Protein AF-A0A1H4JI85-F1 (afdb_monomer_lite)

Sequence (218 aa):
MISSAPNPNPTPNARAGLGWWGAIGLVADVSAIVTLATQGPTALAVVTCAVALVAGIRLITTRLRGALRVGLLVLLIGAVALAVVLIGPDRVKSWASPAASDVTAMTGGCPPFQVFAQNRWLPYGARQLAGPNLQSRVIGPIAPNKTIYVDGWVHGPVAYPLNTPPWNSDVYFHLADNTGWVTFAGVRAVPTDEDPTGHSPDGGLPAVTLATCQGAIR

pLDDT: mean 70.54, std 18.94, range [37.75, 95.69]

Organism: NCBI:txid208445

Structure (mmCIF, N/CA/C/O backbone):
data_AF-A0A1H4JI85-F1
#
_entry.id   AF-A0A1H4JI85-F1
#
loop_
_atom_site.group_PDB
_atom_site.id
_atom_site.type_symbol
_atom_site.label_atom_id
_atom_site.label_alt_id
_atom_site.label_comp_id
_atom_site.label_asym_id
_atom_site.label_entity_id
_atom_site.label_seq_id
_atom_site.pdbx_PDB_ins_code
_atom_site.Cartn_x
_atom_site.Cartn_y
_atom_site.Cartn_z
_atom_site.occupancy
_atom_site.B_iso_or_equiv
_atom_site.auth_seq_id
_atom_site.auth_comp_id
_atom_site.auth_asym_id
_atom_site.auth_atom_id
_atom_site.pdbx_PDB_model_num
ATOM 1 N N . MET A 1 1 ? 1.641 16.088 96.630 1.00 48.22 1 MET A N 1
ATOM 2 C CA . MET A 1 1 ? 0.466 15.385 96.071 1.00 48.22 1 MET A CA 1
ATOM 3 C C . MET A 1 1 ? -0.370 16.423 95.351 1.00 48.22 1 MET A C 1
ATOM 5 O O . MET A 1 1 ? -1.012 17.227 96.009 1.00 48.22 1 MET A O 1
ATOM 9 N N . ILE A 1 2 ? -0.235 16.503 94.028 1.00 40.28 2 ILE A N 1
ATOM 10 C CA . ILE A 1 2 ? -0.910 17.507 93.199 1.00 40.28 2 ILE A CA 1
ATOM 11 C C . ILE A 1 2 ? -1.700 16.757 92.130 1.00 40.28 2 ILE A C 1
ATOM 13 O O . ILE A 1 2 ? -1.166 15.901 91.431 1.00 40.28 2 ILE A O 1
ATOM 17 N N . SER A 1 3 ? -2.989 17.075 92.114 1.00 46.00 3 SER A N 1
ATOM 18 C CA . SER A 1 3 ? -4.053 16.591 91.243 1.00 46.00 3 SER A CA 1
ATOM 19 C C . SER A 1 3 ? -3.750 16.851 89.764 1.00 46.00 3 SER A C 1
ATOM 21 O O . SER A 1 3 ? -3.260 17.922 89.409 1.00 46.00 3 SER A O 1
ATOM 23 N N . SER A 1 4 ? -4.062 15.891 88.892 1.00 46.84 4 SER A N 1
ATOM 24 C CA . SER A 1 4 ? -4.033 16.061 87.435 1.00 46.84 4 SER A CA 1
ATOM 25 C C . SER A 1 4 ? -5.366 15.576 86.868 1.00 46.84 4 SER A C 1
ATOM 27 O O . SER A 1 4 ? -5.696 14.397 86.955 1.00 46.84 4 SER A O 1
ATOM 29 N N . ALA A 1 5 ? -6.151 16.519 86.351 1.00 54.38 5 ALA A N 1
ATOM 30 C CA . ALA A 1 5 ? -7.455 16.300 85.736 1.00 54.38 5 ALA A CA 1
ATOM 31 C C . ALA A 1 5 ? -7.349 15.570 84.374 1.00 54.38 5 ALA A C 1
ATOM 33 O O . ALA A 1 5 ? -6.289 15.611 83.744 1.00 54.38 5 ALA A O 1
ATOM 34 N N . PRO A 1 6 ? -8.433 14.940 83.878 1.00 49.62 6 PRO A N 1
ATOM 35 C CA . PRO A 1 6 ? -8.446 14.283 82.576 1.00 49.62 6 PRO A CA 1
ATOM 36 C C . PRO A 1 6 ? -8.626 15.296 81.435 1.00 49.62 6 PRO A C 1
ATOM 38 O O . PRO A 1 6 ? -9.533 16.125 81.452 1.00 49.62 6 PRO A O 1
ATOM 41 N N . ASN A 1 7 ? -7.761 15.196 80.424 1.00 47.81 7 ASN A N 1
ATOM 42 C CA . ASN A 1 7 ? -7.804 15.985 79.194 1.00 47.81 7 ASN A CA 1
ATOM 43 C C . ASN A 1 7 ? -8.850 15.386 78.222 1.00 47.81 7 ASN A C 1
ATOM 45 O O . ASN A 1 7 ? -8.765 14.188 77.932 1.00 47.81 7 ASN A O 1
ATOM 49 N N . PRO A 1 8 ? -9.844 16.148 77.726 1.00 52.50 8 PRO A N 1
ATOM 50 C CA . PRO A 1 8 ? -10.855 15.622 76.817 1.00 52.50 8 PRO A CA 1
ATOM 51 C C . PRO A 1 8 ? -10.298 15.463 75.397 1.00 52.50 8 PRO A C 1
ATOM 53 O O . PRO A 1 8 ? -9.729 16.378 74.807 1.00 52.50 8 PRO A O 1
ATOM 56 N N . ASN A 1 9 ? -10.502 14.270 74.846 1.00 45.50 9 ASN A N 1
ATOM 57 C CA . ASN A 1 9 ? -10.213 13.908 73.462 1.00 45.50 9 ASN A CA 1
ATOM 58 C C . ASN A 1 9 ? -10.937 14.860 72.482 1.00 45.50 9 ASN A C 1
ATOM 60 O O . ASN A 1 9 ? -12.155 15.021 72.611 1.00 45.50 9 ASN A O 1
ATOM 64 N N . PRO A 1 10 ? -10.268 15.444 71.472 1.00 44.28 10 PRO A N 1
ATOM 65 C CA . PRO A 1 10 ? -10.962 16.149 70.405 1.00 44.28 10 PRO A CA 1
ATOM 66 C C . PRO A 1 10 ? -11.585 15.145 69.425 1.00 44.28 10 PRO A C 1
ATOM 68 O O . PRO A 1 10 ? -10.926 14.250 68.894 1.00 44.28 10 PRO A O 1
ATOM 71 N N . THR A 1 11 ? -12.880 15.307 69.176 1.00 48.09 11 THR A N 1
ATOM 72 C CA . THR A 1 11 ? -13.627 14.636 68.110 1.00 48.09 11 THR A CA 1
ATOM 73 C C . THR A 1 11 ? -13.052 14.989 66.728 1.00 48.09 11 THR A C 1
ATOM 75 O O . THR A 1 11 ? -12.767 16.159 66.463 1.00 48.09 11 THR A O 1
ATOM 78 N N . PRO A 1 12 ? -12.903 14.024 65.800 1.00 42.97 12 PRO A N 1
ATOM 79 C CA . PRO A 1 12 ? -12.476 14.327 64.442 1.00 42.97 12 PRO A CA 1
ATOM 80 C C . PRO A 1 12 ? -13.618 14.976 63.650 1.00 42.97 12 PRO A C 1
ATOM 82 O O . PRO A 1 12 ? -14.702 14.415 63.482 1.00 42.97 12 PRO A O 1
ATOM 85 N N . ASN A 1 13 ? -13.343 16.179 63.149 1.00 41.97 13 ASN A N 1
ATOM 86 C CA . ASN A 1 13 ? -14.231 16.974 62.311 1.00 41.97 13 ASN A CA 1
ATOM 87 C C . ASN A 1 13 ? -14.517 16.269 60.975 1.00 41.97 13 ASN A C 1
ATOM 89 O O . ASN A 1 13 ? -13.662 16.166 60.098 1.00 41.97 13 ASN A O 1
ATOM 93 N N . ALA A 1 14 ? -15.764 15.843 60.795 1.00 46.28 14 ALA A N 1
ATOM 94 C CA . ALA A 1 14 ? -16.300 15.337 59.541 1.00 46.28 14 ALA A CA 1
ATOM 95 C C . ALA A 1 14 ? -16.625 16.487 58.573 1.00 46.28 14 ALA A C 1
ATOM 97 O O . ALA A 1 14 ? -17.783 16.879 58.463 1.00 46.28 14 ALA A O 1
ATOM 98 N N . ARG A 1 15 ? -15.627 17.031 57.861 1.00 44.53 15 ARG A N 1
ATOM 99 C CA . ARG A 1 15 ? -15.835 17.815 56.622 1.00 44.53 15 ARG A CA 1
ATOM 100 C C . ARG A 1 15 ? -14.640 17.672 55.673 1.00 44.53 15 ARG A C 1
ATOM 102 O O . ARG A 1 15 ? -13.809 18.566 55.568 1.00 44.53 15 ARG A O 1
ATOM 109 N N . ALA A 1 16 ? -14.583 16.561 54.941 1.00 43.44 16 ALA A N 1
ATOM 110 C CA . ALA A 1 16 ? -13.804 16.489 53.707 1.00 43.44 16 ALA A CA 1
ATOM 111 C C . ALA A 1 16 ? -14.607 17.194 52.601 1.00 43.44 16 ALA A C 1
ATOM 113 O O . ALA A 1 16 ? -15.560 16.641 52.052 1.00 43.44 16 ALA A O 1
ATOM 114 N N . GLY A 1 17 ? -14.273 18.461 52.354 1.00 39.06 17 GLY A N 1
ATOM 115 C CA . GLY A 1 17 ? -14.808 19.240 51.245 1.00 39.06 17 GLY A CA 1
ATOM 116 C C . GLY A 1 17 ? -14.423 18.618 49.903 1.00 39.06 17 GLY A C 1
ATOM 117 O O . GLY A 1 17 ? -13.301 18.149 49.724 1.00 39.06 17 GLY A O 1
ATOM 118 N N . LEU A 1 18 ? -15.382 18.619 48.976 1.00 43.59 18 LEU A N 1
ATOM 119 C CA . LEU A 1 18 ? -15.219 18.269 47.567 1.00 43.59 18 LEU A CA 1
ATOM 120 C C . LEU A 1 18 ? -14.008 19.017 46.983 1.00 43.59 18 LEU A C 1
ATOM 122 O O . LEU A 1 18 ? -14.063 20.222 46.741 1.00 43.59 18 LEU A O 1
ATOM 126 N N . GLY A 1 19 ? -12.905 18.296 46.795 1.00 37.75 19 GLY A N 1
ATOM 127 C CA . GLY A 1 19 ? -11.671 18.834 46.245 1.00 37.75 19 GLY A CA 1
ATOM 128 C C . GLY A 1 19 ? -11.815 19.216 44.771 1.00 37.75 19 GLY A C 1
ATOM 129 O O . GLY A 1 19 ? -12.444 18.515 43.978 1.00 37.75 19 GLY A O 1
ATOM 130 N N . TRP A 1 20 ? -11.153 20.316 44.425 1.00 42.00 20 TRP A N 1
ATOM 131 C CA . TRP A 1 20 ? -10.983 20.946 43.108 1.00 42.00 20 TRP A CA 1
ATOM 132 C C . TRP A 1 20 ? -10.695 19.973 41.939 1.00 42.00 20 TRP A C 1
ATOM 134 O O . TRP A 1 20 ? -11.037 20.248 40.791 1.00 42.00 20 TRP A O 1
ATOM 144 N N . TRP A 1 21 ? -10.172 18.781 42.238 1.00 43.31 21 TRP A N 1
ATOM 145 C CA . TRP A 1 21 ? -9.954 17.668 41.308 1.00 43.31 21 TRP A CA 1
ATOM 146 C C . TRP A 1 21 ? -11.224 17.163 40.601 1.00 43.31 21 TRP A C 1
ATOM 148 O O . TRP A 1 21 ? -11.145 16.686 39.470 1.00 43.31 21 TRP A O 1
ATOM 158 N N . GLY A 1 22 ? -12.405 17.311 41.212 1.00 44.78 22 GLY A N 1
ATOM 159 C CA . GLY A 1 22 ? -13.672 16.893 40.598 1.00 44.78 22 GLY A CA 1
ATOM 160 C C . GLY A 1 22 ? -14.106 17.740 39.393 1.00 44.78 22 GLY A C 1
ATOM 161 O O . GLY A 1 22 ? -14.863 17.253 38.556 1.00 44.78 22 GLY A O 1
ATOM 162 N N . ALA A 1 23 ? -13.626 18.984 39.290 1.00 42.78 23 ALA A N 1
ATOM 163 C CA . ALA A 1 23 ? -13.953 19.885 38.184 1.00 42.78 23 ALA A CA 1
ATOM 164 C C . ALA A 1 23 ? -13.022 19.688 36.974 1.00 42.78 23 ALA A C 1
ATOM 166 O O . ALA A 1 23 ? -13.468 19.804 35.836 1.00 42.78 23 ALA A O 1
ATOM 167 N N . ILE A 1 24 ? -11.755 19.321 37.203 1.00 45.88 24 ILE A N 1
ATOM 168 C CA . ILE A 1 24 ? -10.763 19.112 36.134 1.00 45.88 24 ILE A CA 1
ATOM 169 C C . ILE A 1 24 ? -11.063 17.830 35.337 1.00 45.88 24 ILE A C 1
ATOM 171 O O . ILE A 1 24 ? -10.931 17.828 34.115 1.00 45.88 24 ILE A O 1
ATOM 175 N N . GLY A 1 25 ? -11.573 16.775 35.987 1.00 39.75 25 GLY A N 1
ATOM 176 C CA . GLY A 1 25 ? -12.005 15.557 35.285 1.00 39.75 25 GLY A CA 1
ATOM 177 C C . GLY A 1 25 ? -13.167 15.781 34.307 1.00 39.75 25 GLY A C 1
ATOM 178 O O . GLY A 1 25 ? -13.260 15.097 33.297 1.00 39.75 25 GLY A O 1
ATOM 179 N N . LEU A 1 26 ? -14.017 16.782 34.558 1.00 42.50 26 LEU A N 1
ATOM 180 C CA . LEU A 1 26 ? -15.201 17.058 33.738 1.00 42.50 26 LEU A CA 1
ATOM 181 C C . LEU A 1 26 ? -14.857 17.812 32.442 1.00 42.50 26 LEU A C 1
ATOM 183 O O . LEU A 1 26 ? -15.556 17.668 31.447 1.00 42.50 26 LEU A O 1
ATOM 187 N N . VAL A 1 27 ? -13.762 18.580 32.423 1.00 44.44 27 VAL A N 1
ATOM 188 C CA . VAL A 1 27 ? -13.311 19.315 31.224 1.00 44.44 27 VAL A CA 1
ATOM 189 C C . VAL A 1 27 ? -12.512 18.410 30.278 1.00 44.44 27 VAL A C 1
ATOM 191 O O . VAL A 1 27 ? -12.609 18.564 29.062 1.00 44.44 27 VAL A O 1
ATOM 194 N N . ALA A 1 28 ? -11.784 17.425 30.815 1.00 43.03 28 ALA A N 1
ATOM 195 C CA . ALA A 1 28 ? -11.074 16.428 30.010 1.00 43.03 28 ALA A CA 1
ATOM 196 C C . ALA A 1 28 ? -12.026 15.467 29.268 1.00 43.03 28 ALA A C 1
ATOM 198 O O . ALA A 1 28 ? -11.723 15.053 28.152 1.00 43.03 28 ALA A O 1
ATOM 199 N N . ASP A 1 29 ? -13.200 15.166 29.836 1.00 47.78 29 ASP A N 1
ATOM 200 C CA . ASP A 1 29 ? -14.209 14.326 29.174 1.00 47.78 29 ASP A CA 1
ATOM 201 C C . ASP A 1 29 ? -14.892 15.041 27.994 1.00 47.78 29 ASP A C 1
ATOM 203 O O . ASP A 1 29 ? -15.186 14.423 26.970 1.00 47.78 29 ASP A O 1
ATOM 207 N N . VAL A 1 30 ? -15.115 16.358 28.077 1.00 45.75 30 VAL A N 1
ATOM 208 C CA . VAL A 1 30 ? -15.839 17.104 27.029 1.00 45.75 30 VAL A CA 1
ATOM 209 C C . VAL A 1 30 ? -15.026 17.224 25.736 1.00 45.75 30 VAL A C 1
ATOM 211 O O . VAL A 1 30 ? -15.598 17.168 24.648 1.00 45.75 30 VAL A O 1
ATOM 214 N N . SER A 1 31 ? -13.698 17.330 25.807 1.00 47.81 31 SER A N 1
ATOM 215 C CA . SER A 1 31 ? -12.862 17.408 24.599 1.00 47.81 31 SER A CA 1
ATOM 216 C C . SER A 1 31 ? -12.798 16.071 23.846 1.00 47.81 31 SER A C 1
ATOM 218 O O . SER A 1 31 ? -12.861 16.058 22.613 1.00 47.81 31 SER A O 1
ATOM 220 N N . ALA A 1 32 ? -12.781 14.938 24.557 1.00 50.59 32 ALA A N 1
ATOM 221 C CA . ALA A 1 32 ? -12.895 13.607 23.954 1.00 50.59 32 ALA A CA 1
ATOM 222 C C . ALA A 1 32 ? -14.267 13.397 23.281 1.00 50.59 32 ALA A C 1
ATOM 224 O O . ALA A 1 32 ? -14.346 12.860 22.175 1.00 50.59 32 ALA A O 1
ATOM 225 N N . ILE A 1 33 ? -15.335 13.906 23.903 1.00 47.09 33 ILE A N 1
ATOM 226 C CA . ILE A 1 33 ? -16.708 13.901 23.374 1.00 47.09 33 ILE A CA 1
ATOM 227 C C . ILE A 1 33 ? -16.819 14.702 22.067 1.00 47.09 33 ILE A C 1
ATOM 229 O O . ILE A 1 33 ? -17.415 14.221 21.101 1.00 47.09 33 ILE A O 1
ATOM 233 N N . VAL A 1 34 ? -16.208 15.890 21.999 1.00 47.31 34 VAL A N 1
ATOM 234 C CA . VAL A 1 34 ? -16.209 16.724 20.781 1.00 47.31 34 VAL A CA 1
ATOM 235 C C . VAL A 1 34 ? -15.391 16.079 19.659 1.00 47.31 34 VAL A C 1
ATOM 237 O O . VAL A 1 34 ? -15.769 16.175 18.494 1.00 47.31 34 VAL A O 1
ATOM 240 N N . THR A 1 35 ? -14.317 15.361 19.997 1.00 50.25 35 THR A N 1
ATOM 241 C CA . THR A 1 35 ? -13.457 14.698 19.003 1.00 50.25 35 THR A CA 1
ATOM 242 C C . THR A 1 35 ? -14.101 13.426 18.437 1.00 50.25 35 THR A C 1
ATOM 244 O O . THR A 1 35 ? -13.897 13.106 17.270 1.00 50.25 35 THR A O 1
ATOM 247 N N . LEU A 1 36 ? -14.932 12.720 19.216 1.00 44.53 36 LEU A N 1
ATOM 248 C CA . LEU A 1 36 ? -15.720 11.586 18.715 1.00 44.53 36 LEU A CA 1
ATOM 249 C C . LEU A 1 36 ? -16.924 12.027 17.867 1.00 44.53 36 LEU A C 1
ATOM 251 O O . LEU A 1 36 ? -17.290 11.334 16.920 1.00 44.53 36 LEU A O 1
ATOM 255 N N . ALA A 1 37 ? -17.537 13.175 18.168 1.00 43.81 37 ALA A N 1
ATOM 256 C CA . ALA A 1 37 ? -18.732 13.649 17.466 1.00 43.81 37 ALA A CA 1
ATOM 257 C C . ALA A 1 37 ? -18.492 14.015 15.984 1.00 43.81 37 ALA A C 1
ATOM 259 O O . ALA A 1 37 ? -19.447 14.094 15.213 1.00 43.81 37 ALA A O 1
ATOM 260 N N . THR A 1 38 ? -17.238 14.194 15.559 1.00 48.75 38 THR A N 1
ATOM 261 C CA . THR A 1 38 ? -16.880 14.496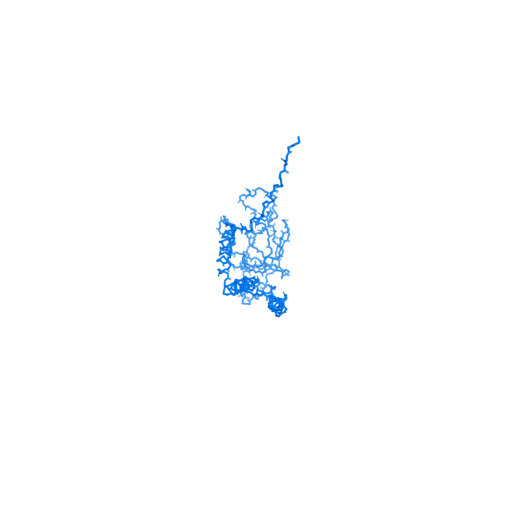 14.161 1.00 48.75 38 THR A CA 1
ATOM 262 C C . THR A 1 38 ? -16.783 13.255 13.266 1.00 48.75 38 THR A C 1
ATOM 264 O O . THR A 1 38 ? -16.661 13.400 12.052 1.00 48.75 38 THR A O 1
ATOM 267 N N . GLN A 1 39 ? -16.888 12.039 13.820 1.00 48.78 39 GLN A N 1
ATOM 268 C CA . GLN A 1 39 ? -16.762 10.778 13.067 1.00 48.78 39 GLN A CA 1
ATOM 269 C C . GLN A 1 39 ? -18.088 10.245 12.486 1.00 48.78 39 GLN A C 1
ATOM 271 O O . GLN A 1 39 ? -18.122 9.153 11.921 1.00 48.78 39 GLN A O 1
ATOM 276 N N . GLY A 1 40 ? -19.179 11.013 12.586 1.00 48.06 40 GLY A N 1
ATOM 277 C CA . GLY A 1 40 ? -20.471 10.700 11.968 1.00 48.06 40 GLY A CA 1
ATOM 278 C C . GLY A 1 40 ? -21.636 10.561 12.963 1.00 48.06 40 GLY A C 1
ATOM 279 O O . GLY A 1 40 ? -21.439 10.562 14.180 1.00 48.06 40 GLY A O 1
ATOM 280 N N . PRO A 1 41 ? -22.880 10.435 12.460 1.00 51.34 41 PRO A N 1
ATOM 281 C CA . PRO A 1 41 ? -24.104 10.485 13.271 1.00 51.34 41 PRO A CA 1
ATOM 282 C C . PRO A 1 41 ? -24.223 9.350 14.304 1.00 51.34 41 PRO A C 1
ATOM 284 O O . PRO A 1 41 ? -24.919 9.492 15.307 1.00 51.34 41 PRO A O 1
ATOM 287 N N . THR A 1 42 ? -23.518 8.237 14.105 1.00 53.31 42 THR A N 1
ATOM 288 C CA . THR A 1 42 ? -23.509 7.088 15.023 1.00 53.31 42 THR A CA 1
ATOM 289 C C . THR A 1 42 ? -22.571 7.284 16.217 1.00 53.31 42 THR A C 1
ATOM 291 O O . THR A 1 42 ? -22.879 6.811 17.311 1.00 53.31 42 THR A O 1
ATOM 294 N N . ALA A 1 43 ? -21.480 8.043 16.068 1.00 50.09 43 ALA A N 1
ATOM 295 C CA . ALA A 1 43 ? -20.573 8.365 17.172 1.00 50.09 43 ALA A CA 1
ATOM 296 C C . ALA A 1 43 ? -21.243 9.294 18.202 1.00 50.09 43 ALA A C 1
ATOM 298 O O . ALA A 1 43 ? -21.088 9.109 19.410 1.00 50.09 43 ALA A O 1
ATOM 299 N N . LEU A 1 44 ? -22.092 10.215 17.733 1.00 54.47 44 LEU A N 1
ATOM 300 C CA . LEU A 1 44 ? -22.961 11.035 18.584 1.00 54.47 44 LEU A CA 1
ATOM 301 C C . LEU A 1 44 ? -23.917 10.186 19.439 1.00 54.47 44 LEU A C 1
ATOM 303 O O . LEU A 1 44 ? -24.111 10.486 20.617 1.00 54.47 44 LEU A O 1
ATOM 307 N N . ALA A 1 45 ? -24.478 9.104 18.891 1.00 56.44 45 ALA A N 1
ATOM 308 C CA . ALA A 1 45 ? -25.379 8.213 19.629 1.00 56.44 45 ALA A CA 1
ATOM 309 C C . ALA A 1 45 ? -24.656 7.440 20.750 1.00 56.44 45 ALA A C 1
ATOM 311 O O . ALA A 1 45 ? -25.184 7.299 21.855 1.00 56.44 45 ALA A O 1
ATOM 312 N N . VAL A 1 46 ? -23.423 6.986 20.502 1.00 61.19 46 VAL A N 1
ATOM 313 C CA . VAL A 1 46 ? -22.608 6.285 21.511 1.00 61.19 46 VAL A CA 1
ATOM 314 C C . VAL A 1 46 ? -22.210 7.233 22.641 1.00 61.19 46 VAL A C 1
ATOM 316 O O . VAL A 1 46 ? -22.346 6.896 23.819 1.00 61.19 46 VAL A O 1
ATOM 319 N N . VAL A 1 47 ? -21.777 8.446 22.294 1.00 61.94 47 VAL A N 1
ATOM 320 C CA . VAL A 1 47 ? -21.354 9.448 23.275 1.00 61.94 47 VAL A CA 1
ATOM 321 C C . VAL A 1 47 ? -22.528 9.936 24.128 1.00 61.94 47 VAL A C 1
ATOM 323 O O . VAL A 1 47 ? -22.414 10.012 25.351 1.00 61.94 47 VAL A O 1
ATOM 326 N N . THR A 1 48 ? -23.685 10.200 23.518 1.00 65.94 48 THR A N 1
ATOM 327 C CA . THR A 1 48 ? -24.895 10.586 24.263 1.00 65.94 48 THR A CA 1
ATOM 328 C C . THR A 1 48 ? -25.374 9.476 25.201 1.00 65.94 48 THR A C 1
ATOM 330 O O . THR A 1 48 ? -25.731 9.772 26.344 1.00 65.94 48 THR A O 1
ATOM 333 N N . CYS A 1 49 ? -25.291 8.202 24.794 1.00 67.00 49 CYS A N 1
ATOM 334 C CA . CYS A 1 49 ? -25.585 7.068 25.678 1.00 67.00 49 CYS A CA 1
ATOM 335 C C . CYS A 1 49 ? -24.612 6.980 26.862 1.00 67.00 49 CYS A C 1
ATOM 337 O O . CYS A 1 49 ? -25.050 6.770 27.993 1.00 67.00 49 CYS A O 1
ATOM 339 N N . ALA A 1 50 ? -23.309 7.176 26.636 1.00 65.31 50 ALA A N 1
ATOM 340 C CA . ALA A 1 50 ? -22.308 7.136 27.702 1.00 65.31 50 ALA A CA 1
ATOM 341 C C . ALA A 1 50 ? -22.523 8.255 28.737 1.00 65.31 50 ALA A C 1
ATOM 343 O O . ALA A 1 50 ? -22.525 7.995 29.943 1.00 65.31 50 ALA A O 1
ATOM 344 N N . VAL A 1 51 ? -22.789 9.484 28.279 1.00 69.44 51 VAL A N 1
ATOM 345 C CA . VAL A 1 51 ? -23.074 10.628 29.163 1.00 69.44 51 VAL A CA 1
ATOM 346 C C . VAL A 1 51 ? -24.360 10.402 29.963 1.00 69.44 51 VAL A C 1
ATOM 348 O O . VAL A 1 51 ? -24.375 10.628 31.176 1.00 69.44 51 VAL A O 1
ATOM 351 N N . ALA A 1 52 ? -25.421 9.897 29.325 1.00 69.06 52 ALA A N 1
ATOM 352 C CA . ALA A 1 52 ? -26.675 9.573 30.005 1.00 69.06 52 ALA A CA 1
ATOM 353 C C . ALA A 1 52 ? -26.490 8.483 31.076 1.00 69.06 52 ALA A C 1
ATOM 355 O O . ALA A 1 52 ? -27.061 8.576 32.165 1.00 69.06 52 ALA A O 1
ATOM 356 N N . LEU A 1 53 ? -25.645 7.486 30.805 1.00 70.75 53 LEU A N 1
ATOM 357 C CA . LEU A 1 53 ? -25.344 6.395 31.730 1.00 70.75 53 LEU A CA 1
ATOM 358 C C . LEU A 1 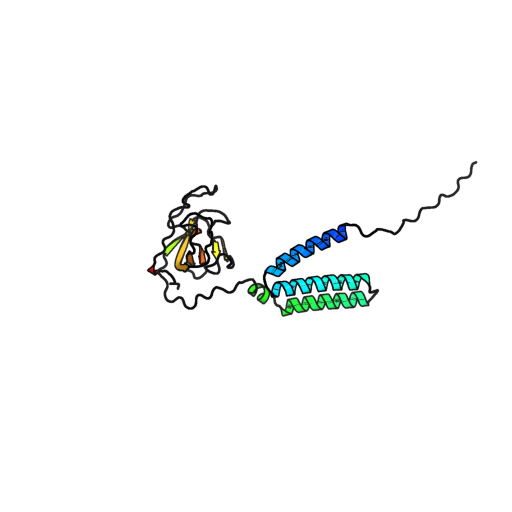53 ? -24.565 6.896 32.956 1.00 70.75 53 LEU A C 1
ATOM 360 O O . LEU A 1 53 ? -24.938 6.591 34.092 1.00 70.75 53 LEU A O 1
ATOM 364 N N . VAL A 1 54 ? -23.546 7.736 32.756 1.00 70.81 54 VAL A N 1
ATOM 365 C CA . VAL A 1 54 ? -22.773 8.343 33.856 1.00 70.81 54 VAL A CA 1
ATOM 366 C C . VAL A 1 54 ? -23.646 9.278 34.700 1.00 70.81 54 VAL A C 1
ATOM 368 O O . VAL A 1 54 ? -23.595 9.228 35.936 1.00 70.81 54 VAL A O 1
ATOM 371 N N . ALA A 1 55 ? -24.491 10.092 34.060 1.00 66.25 55 ALA A N 1
ATOM 372 C CA . ALA A 1 55 ? -25.444 10.957 34.752 1.00 66.25 55 ALA A CA 1
ATOM 373 C C . ALA A 1 55 ? -26.468 10.142 35.564 1.00 66.25 55 ALA A C 1
ATOM 375 O O . ALA A 1 55 ? -26.727 10.466 36.727 1.00 66.25 55 ALA A O 1
ATOM 376 N N . GLY A 1 56 ? -26.981 9.043 34.999 1.00 66.62 56 GLY A N 1
ATOM 377 C CA . GLY A 1 56 ? -27.879 8.109 35.679 1.00 66.62 56 GLY A CA 1
ATOM 378 C C . GLY A 1 56 ? -27.240 7.487 36.921 1.00 66.62 56 GLY A C 1
ATOM 379 O O . GLY A 1 56 ? -27.814 7.555 38.009 1.00 66.62 56 GLY A O 1
ATOM 380 N N . ILE A 1 57 ? -26.011 6.970 36.807 1.00 65.38 57 ILE A N 1
ATOM 381 C CA . ILE A 1 57 ? -25.267 6.392 37.941 1.00 65.38 57 ILE A CA 1
ATOM 382 C C . ILE A 1 57 ? -25.041 7.434 39.046 1.00 65.38 57 ILE A C 1
ATOM 384 O O . ILE A 1 57 ? -25.257 7.142 40.230 1.00 65.38 57 ILE A O 1
ATOM 388 N N . ARG A 1 58 ? -24.654 8.669 38.695 1.00 64.56 58 ARG A N 1
ATOM 389 C CA . ARG A 1 58 ? -24.484 9.748 39.685 1.00 64.56 58 ARG A CA 1
ATOM 390 C C . ARG A 1 58 ? -25.800 10.137 40.360 1.00 64.56 58 ARG A C 1
ATOM 392 O O . ARG A 1 58 ? -25.812 10.394 41.564 1.00 64.56 58 ARG A O 1
ATOM 399 N N . LEU A 1 59 ? -26.919 10.139 39.638 1.00 60.16 59 LEU A N 1
ATOM 400 C CA . LEU A 1 59 ? -28.233 10.439 40.214 1.00 60.16 59 LEU A CA 1
ATOM 401 C C . LEU A 1 59 ? -28.671 9.357 41.221 1.00 60.16 59 LEU A C 1
ATOM 403 O O . LEU A 1 59 ? -29.138 9.671 42.319 1.00 60.16 59 LEU A O 1
ATOM 407 N N . ILE A 1 60 ? -28.444 8.082 40.890 1.00 60.94 60 ILE A N 1
ATOM 408 C CA . ILE A 1 60 ? -28.793 6.930 41.740 1.00 60.94 60 ILE A CA 1
ATOM 409 C C . ILE A 1 60 ? -27.966 6.916 43.027 1.00 60.94 60 ILE A C 1
ATOM 411 O O . ILE A 1 60 ? -28.495 6.709 44.125 1.00 60.94 60 ILE A O 1
ATOM 415 N N . THR A 1 61 ? -26.664 7.168 42.899 1.00 61.12 61 THR A N 1
ATOM 416 C CA . THR A 1 61 ? -25.714 7.140 44.021 1.00 61.12 61 THR A CA 1
ATOM 417 C C . THR A 1 61 ? -25.856 8.344 44.952 1.00 61.12 61 THR A C 1
ATOM 419 O O . THR A 1 61 ? -25.581 8.215 46.146 1.00 61.12 61 THR A O 1
ATOM 422 N N . THR A 1 62 ? -26.348 9.487 44.465 1.00 60.31 62 THR A N 1
ATOM 423 C CA . THR A 1 62 ? -26.529 10.694 45.291 1.00 60.31 62 THR A CA 1
ATOM 424 C C . THR A 1 62 ? -27.886 10.769 45.990 1.00 60.31 62 THR A C 1
ATOM 426 O O . THR A 1 62 ? -27.937 11.261 47.116 1.00 60.31 62 THR A O 1
ATOM 429 N N . ARG A 1 63 ? -28.979 10.266 45.390 1.00 59.31 63 ARG A N 1
ATOM 430 C CA . ARG A 1 63 ? -30.340 10.554 45.898 1.00 59.31 63 ARG A CA 1
ATOM 431 C C . ARG A 1 63 ? -31.133 9.392 46.489 1.00 59.31 63 ARG A C 1
ATOM 433 O O . ARG A 1 63 ? -31.987 9.637 47.334 1.00 59.31 63 ARG A O 1
ATOM 440 N N . LEU A 1 64 ? -30.880 8.147 46.095 1.00 53.62 64 LEU A N 1
ATOM 441 C CA . LEU A 1 64 ? -31.669 7.008 46.601 1.00 53.62 64 LEU A CA 1
ATOM 442 C C . LEU A 1 64 ? -31.114 6.510 47.948 1.00 53.62 64 LEU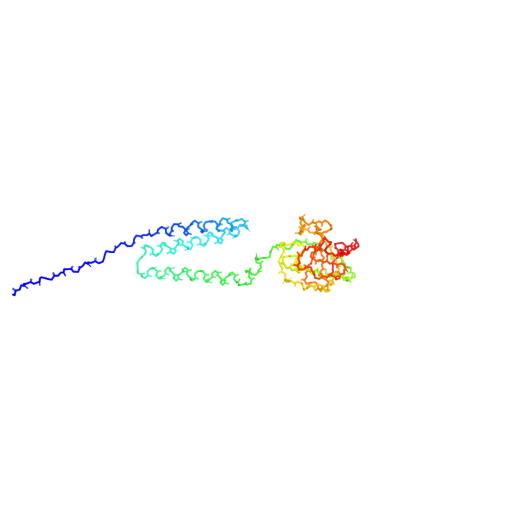 A C 1
ATOM 444 O O . LEU A 1 64 ? -30.018 6.895 48.307 1.00 53.62 64 LEU A O 1
ATOM 448 N N . ARG A 1 65 ? -31.798 5.690 48.744 1.00 63.00 65 ARG A N 1
ATOM 449 C CA . ARG A 1 65 ? -31.188 4.972 49.891 1.00 63.00 65 ARG A CA 1
ATOM 450 C C . ARG A 1 65 ? -31.739 3.546 49.916 1.00 63.00 65 ARG A C 1
ATOM 452 O O . ARG A 1 65 ? -32.894 3.337 49.563 1.00 63.00 65 ARG A O 1
ATOM 459 N N . GLY A 1 66 ? -30.920 2.574 50.321 1.00 64.12 66 GLY A N 1
ATOM 460 C CA . GLY A 1 66 ? -31.345 1.177 50.486 1.00 64.12 66 GLY A CA 1
ATOM 461 C C . GLY A 1 66 ? -31.546 0.395 49.180 1.00 64.12 66 GLY A C 1
ATOM 462 O O . GLY A 1 66 ? -30.911 0.680 48.163 1.00 64.12 66 GLY A O 1
ATOM 463 N N . ALA A 1 67 ? -32.428 -0.609 49.227 1.00 53.19 67 ALA A N 1
ATOM 464 C CA . ALA A 1 67 ? -32.621 -1.639 48.198 1.00 53.19 67 ALA A CA 1
ATOM 465 C C . ALA A 1 67 ? -32.945 -1.099 46.790 1.00 53.19 67 ALA A C 1
ATOM 467 O O . ALA A 1 67 ? -32.586 -1.729 45.795 1.00 53.19 67 ALA A O 1
ATOM 468 N N . LEU A 1 68 ? -33.531 0.101 46.685 1.00 60.94 68 LEU A N 1
ATOM 469 C CA . LEU A 1 68 ? -33.846 0.729 45.396 1.00 60.94 68 LEU A CA 1
ATOM 470 C C . LEU A 1 68 ? -32.587 1.090 44.585 1.00 60.94 68 LEU A C 1
ATOM 472 O O . LEU A 1 68 ? -32.618 1.061 43.358 1.00 60.94 68 LEU A O 1
ATOM 476 N N . ARG A 1 69 ? -31.460 1.391 45.257 1.00 63.31 69 ARG A N 1
ATOM 477 C CA . ARG A 1 69 ? -30.167 1.637 44.588 1.00 63.31 69 ARG A CA 1
ATOM 478 C C . ARG A 1 69 ? -29.629 0.376 43.926 1.00 63.31 69 ARG A C 1
ATOM 480 O O . ARG A 1 69 ? -29.128 0.445 42.810 1.00 63.31 69 ARG A O 1
ATOM 487 N N . VAL A 1 70 ? -29.730 -0.752 44.627 1.00 64.31 70 VAL A N 1
ATOM 488 C CA . VAL A 1 70 ? -29.231 -2.046 44.148 1.00 64.31 70 VAL A CA 1
ATOM 489 C C . VAL A 1 70 ? -30.091 -2.525 42.984 1.00 64.31 70 VAL A C 1
ATOM 491 O O . VAL A 1 70 ? -29.549 -2.888 41.946 1.00 64.31 70 VAL A O 1
ATOM 494 N N . GLY A 1 71 ? -31.420 -2.416 43.108 1.00 67.62 71 GLY A N 1
ATOM 495 C CA . GLY A 1 71 ? -32.348 -2.777 42.036 1.00 67.62 71 GLY A CA 1
ATOM 496 C C . GLY A 1 71 ? -32.091 -2.006 40.740 1.00 67.62 71 GLY A C 1
ATOM 497 O O . GLY A 1 71 ? -31.998 -2.618 39.680 1.00 67.62 71 GLY A O 1
ATOM 498 N N . LEU A 1 72 ? -31.899 -0.682 40.811 1.00 71.94 72 LEU A N 1
ATOM 499 C CA . LEU A 1 72 ? -31.697 0.116 39.598 1.00 71.94 72 LEU A CA 1
ATOM 500 C C . LEU A 1 72 ? -30.310 -0.079 38.965 1.00 71.94 72 LEU A C 1
ATOM 502 O O . LEU A 1 72 ? -30.190 -0.048 37.743 1.00 71.94 72 LEU A O 1
ATOM 506 N N . LEU A 1 73 ? -29.272 -0.317 39.777 1.00 70.75 73 LEU A N 1
ATOM 507 C CA . LEU A 1 73 ? -27.937 -0.665 39.275 1.00 70.75 73 LEU A CA 1
ATOM 508 C C . LEU A 1 73 ? -27.946 -2.004 38.537 1.00 70.75 73 LEU A C 1
ATOM 510 O O . LEU A 1 73 ? -27.402 -2.092 37.440 1.00 70.75 73 LEU A O 1
ATOM 514 N N . VAL A 1 74 ? -28.597 -3.022 39.102 1.00 74.38 74 VAL A N 1
ATOM 515 C CA . VAL A 1 74 ? -28.725 -4.338 38.458 1.00 74.38 74 VAL A CA 1
ATOM 516 C C . VAL A 1 74 ? -29.486 -4.222 37.136 1.00 74.38 74 VAL A C 1
ATOM 518 O O . VAL A 1 74 ? -29.077 -4.821 36.145 1.00 74.38 74 VAL A O 1
ATOM 521 N N . LEU A 1 75 ? -30.541 -3.404 37.088 1.00 75.75 75 LEU A N 1
ATOM 522 C CA . LEU A 1 75 ? -31.336 -3.195 35.876 1.00 75.75 75 LEU A CA 1
ATOM 523 C C . LEU A 1 75 ? -30.538 -2.459 34.784 1.00 75.75 75 LEU A C 1
ATOM 525 O O . LEU A 1 75 ? -30.577 -2.862 33.624 1.00 75.75 75 LEU A O 1
ATOM 529 N N . LEU A 1 76 ? -29.748 -1.443 35.152 1.00 77.06 76 LEU A N 1
ATOM 530 C CA . LEU A 1 76 ? -28.843 -0.750 34.225 1.00 77.06 76 LEU A CA 1
ATOM 531 C C . LEU A 1 76 ? -27.751 -1.674 33.679 1.00 77.06 76 LEU A C 1
ATOM 533 O O . LEU A 1 76 ? -27.517 -1.696 32.473 1.00 77.06 76 LEU A O 1
ATOM 537 N N . ILE A 1 77 ? -27.108 -2.459 34.544 1.00 76.25 77 ILE A N 1
ATOM 538 C CA . ILE A 1 77 ? -26.074 -3.416 34.126 1.00 76.25 77 ILE A CA 1
ATOM 539 C C . ILE A 1 77 ? -26.686 -4.486 33.213 1.00 76.25 77 ILE A C 1
ATOM 541 O O . ILE A 1 77 ? -26.110 -4.804 32.173 1.00 76.25 77 ILE A O 1
ATOM 545 N N . GLY A 1 78 ? -27.876 -4.989 33.553 1.00 79.12 78 GLY A N 1
ATOM 546 C CA . GLY A 1 78 ? -28.621 -5.937 32.725 1.00 79.12 78 GLY A CA 1
ATOM 547 C C . GLY A 1 78 ? -28.969 -5.373 31.346 1.00 79.12 78 GLY A C 1
ATOM 548 O O . GLY A 1 78 ? -28.785 -6.061 30.345 1.00 79.12 78 GLY A O 1
ATOM 549 N N . ALA A 1 79 ? -29.396 -4.110 31.268 1.00 75.88 79 ALA A N 1
ATOM 550 C CA . ALA A 1 79 ? -29.695 -3.447 29.999 1.00 75.88 79 ALA A CA 1
ATOM 551 C C . ALA A 1 79 ? -28.443 -3.262 29.123 1.00 75.88 79 ALA A C 1
ATOM 553 O O . ALA A 1 79 ? -28.501 -3.495 27.916 1.00 75.88 79 ALA A O 1
ATOM 554 N N . VAL A 1 80 ? -27.299 -2.907 29.720 1.00 76.88 80 VAL A N 1
ATOM 555 C CA . VAL A 1 80 ? -26.017 -2.804 29.000 1.00 76.88 80 VAL A CA 1
ATOM 556 C C . VAL A 1 80 ? -25.571 -4.171 28.487 1.00 76.88 80 VAL A C 1
ATOM 558 O O . VAL A 1 80 ? -25.208 -4.295 27.320 1.00 76.88 80 VAL A O 1
ATOM 561 N N . ALA A 1 81 ? -25.639 -5.209 29.323 1.00 74.19 81 ALA A N 1
ATOM 562 C CA . ALA A 1 81 ? -25.287 -6.567 28.916 1.00 74.19 81 ALA A CA 1
ATOM 563 C C . ALA A 1 81 ? -26.184 -7.063 27.770 1.00 74.19 81 ALA A C 1
ATOM 565 O O . ALA A 1 81 ? -25.685 -7.612 26.789 1.00 74.19 81 ALA A O 1
ATOM 566 N N . LEU A 1 82 ? -27.494 -6.804 27.848 1.00 75.50 82 LEU A N 1
ATOM 567 C CA . LEU A 1 82 ? -28.442 -7.155 26.793 1.00 75.50 82 LEU A CA 1
ATOM 568 C C . LEU A 1 82 ? -28.151 -6.398 25.489 1.00 75.50 82 LEU A C 1
ATOM 570 O O . LEU A 1 82 ? -28.181 -7.004 24.421 1.00 75.50 82 LEU A O 1
ATOM 574 N N . ALA A 1 83 ? -27.811 -5.108 25.561 1.00 71.50 83 ALA A N 1
ATOM 575 C CA . ALA A 1 83 ? -27.420 -4.327 24.389 1.00 71.50 83 ALA A CA 1
ATOM 576 C C . ALA A 1 83 ? -26.146 -4.882 23.730 1.00 71.50 83 ALA A C 1
ATOM 578 O O . ALA A 1 83 ? -26.105 -5.017 22.510 1.00 71.50 83 ALA A O 1
ATOM 579 N N . VAL A 1 84 ? -25.137 -5.276 24.515 1.00 68.38 84 VAL A N 1
ATOM 580 C CA . VAL A 1 84 ? -23.903 -5.895 23.995 1.00 68.38 84 VAL A CA 1
ATOM 581 C C . VAL A 1 84 ? -24.195 -7.232 23.302 1.00 68.38 84 VAL A C 1
ATOM 583 O O . VAL A 1 84 ? -23.676 -7.481 22.214 1.00 68.38 84 VAL A O 1
ATOM 586 N N . VAL A 1 85 ? -25.060 -8.070 23.884 1.00 72.44 85 VAL A N 1
ATOM 587 C CA . VAL A 1 85 ? -25.452 -9.362 23.290 1.00 72.44 85 VAL A CA 1
ATOM 588 C C . VAL A 1 85 ? -26.266 -9.170 22.007 1.00 72.44 85 VAL A C 1
ATOM 590 O O . VAL A 1 85 ? -26.004 -9.852 21.020 1.00 72.44 85 VAL A O 1
ATOM 593 N N . LEU A 1 86 ? -27.214 -8.227 21.989 1.00 68.69 86 LEU A N 1
ATOM 594 C CA . LEU A 1 86 ? -28.046 -7.937 20.813 1.00 68.69 86 LEU A CA 1
ATOM 595 C C . LEU A 1 86 ? -27.257 -7.289 19.670 1.00 68.69 86 LEU A C 1
ATOM 597 O O . LEU A 1 86 ? -27.560 -7.533 18.502 1.00 68.69 86 LEU A O 1
ATOM 601 N N . ILE A 1 87 ? -26.251 -6.472 19.989 1.00 60.25 87 ILE A N 1
ATOM 602 C CA . ILE A 1 87 ? -25.363 -5.880 18.985 1.00 60.25 87 ILE A CA 1
ATOM 603 C C . ILE A 1 87 ? -24.448 -6.955 18.384 1.00 60.25 87 ILE A C 1
ATOM 605 O O . ILE A 1 87 ? -24.183 -6.908 17.186 1.00 60.25 87 ILE A O 1
ATOM 609 N N . GLY A 1 88 ? -24.061 -7.968 19.163 1.00 49.16 88 GLY A N 1
ATOM 610 C CA . GLY A 1 88 ? -23.258 -9.100 18.711 1.00 49.16 88 GLY A CA 1
ATOM 611 C C . GLY A 1 88 ? -21.808 -8.700 18.380 1.00 49.16 88 GLY A C 1
ATOM 612 O O . GLY A 1 88 ? -21.571 -7.691 17.712 1.00 49.16 88 GLY A O 1
ATOM 613 N N . PRO A 1 89 ? -20.797 -9.484 18.795 1.00 54.06 89 PRO A N 1
ATOM 614 C CA . PRO A 1 89 ? -19.392 -9.167 18.509 1.00 54.06 89 PRO A CA 1
ATOM 615 C C . PRO A 1 89 ? -19.095 -9.077 16.999 1.00 54.06 89 PRO A C 1
ATOM 617 O O . PRO A 1 89 ? -18.201 -8.338 16.583 1.00 54.06 89 PRO A O 1
ATOM 620 N N . ASP A 1 90 ? -19.891 -9.754 16.170 1.00 48.28 90 ASP A N 1
ATOM 621 C CA . ASP A 1 90 ? -19.714 -9.781 14.718 1.00 48.28 90 ASP A CA 1
ATOM 622 C C . ASP A 1 90 ? -20.110 -8.466 14.032 1.00 48.28 90 ASP A C 1
ATOM 624 O O . ASP A 1 90 ? -19.496 -8.086 13.031 1.00 48.28 90 ASP A O 1
ATOM 628 N N . ARG A 1 91 ? -21.069 -7.700 14.582 1.00 46.41 91 ARG A N 1
ATOM 629 C CA . ARG A 1 91 ? -21.449 -6.409 13.978 1.00 46.41 91 ARG A CA 1
ATOM 630 C C . ARG A 1 91 ? -20.460 -5.300 14.303 1.00 46.41 91 ARG A C 1
ATOM 632 O O . ARG A 1 91 ? -20.203 -4.461 13.442 1.00 46.41 91 ARG A O 1
ATOM 639 N N . VAL A 1 92 ? -19.811 -5.351 15.467 1.00 51.16 92 VAL A N 1
ATOM 640 C CA . VAL A 1 92 ? -18.753 -4.393 15.839 1.00 51.16 92 VAL A CA 1
ATOM 641 C C . VAL A 1 92 ? -17.552 -4.503 14.890 1.00 51.16 92 VAL A C 1
ATOM 643 O O . VAL A 1 92 ? -16.939 -3.497 14.539 1.00 51.16 92 VAL A O 1
ATOM 646 N N . LYS A 1 93 ? -17.264 -5.710 14.384 1.00 44.97 93 LYS A N 1
ATOM 647 C CA . LYS A 1 93 ? -16.202 -5.941 13.392 1.00 44.97 93 LYS A CA 1
ATOM 648 C C . LYS A 1 93 ? -16.548 -5.377 12.005 1.00 44.97 93 LYS A C 1
ATOM 650 O O . LYS A 1 93 ? -15.647 -4.990 11.263 1.00 44.97 93 LYS A O 1
ATOM 655 N N . SER A 1 94 ? -17.838 -5.284 11.674 1.00 42.06 94 SER A N 1
ATOM 656 C CA . SER A 1 94 ? -18.321 -4.740 10.394 1.00 42.06 94 SER A CA 1
ATOM 657 C C . SER A 1 94 ? -18.377 -3.207 10.349 1.00 42.06 94 SER A C 1
ATOM 659 O O . SER A 1 94 ? -18.249 -2.624 9.278 1.00 42.06 94 SER A O 1
ATOM 661 N N . TRP A 1 95 ? -18.507 -2.539 11.499 1.00 45.59 95 TRP A N 1
ATOM 662 C CA . TRP A 1 95 ? -18.720 -1.085 11.569 1.00 45.59 95 TRP A CA 1
ATOM 663 C C . TRP A 1 95 ? -17.444 -0.241 11.480 1.00 45.59 95 TRP A C 1
ATOM 665 O O . TRP A 1 95 ? -17.526 0.970 11.309 1.00 45.59 95 TRP A O 1
ATOM 675 N N . ALA A 1 96 ? -16.269 -0.870 11.552 1.00 47.66 96 ALA A N 1
ATOM 676 C CA . ALA A 1 96 ? -14.975 -0.207 11.381 1.00 47.66 96 ALA A CA 1
ATOM 677 C C . ALA A 1 96 ? -14.469 -0.205 9.926 1.00 47.66 96 ALA A C 1
ATOM 679 O O . ALA A 1 96 ? -13.347 0.230 9.668 1.00 47.66 96 ALA A O 1
ATOM 680 N N . SER A 1 97 ? -15.251 -0.718 8.971 1.00 43.97 97 SER A N 1
ATOM 681 C CA . SER A 1 97 ? -14.872 -0.669 7.558 1.00 43.97 97 SER A CA 1
ATOM 682 C C . SER A 1 97 ? -15.612 0.491 6.888 1.00 43.97 97 SER A C 1
ATOM 684 O O . SER A 1 97 ? -16.836 0.413 6.778 1.00 43.97 97 SER A O 1
ATOM 686 N N . PRO A 1 98 ? -14.928 1.568 6.447 1.00 42.38 98 PRO A N 1
ATOM 687 C CA . PRO A 1 98 ? -15.545 2.490 5.502 1.00 42.38 98 PRO A CA 1
ATOM 688 C C . PRO A 1 98 ? -16.013 1.692 4.281 1.00 42.38 98 PRO A C 1
ATOM 690 O O . PRO A 1 98 ? -15.398 0.676 3.938 1.00 42.38 98 PRO A O 1
ATOM 693 N N . ALA A 1 99 ? -17.114 2.129 3.663 1.00 43.81 99 ALA A N 1
ATOM 694 C CA . ALA A 1 99 ? -17.594 1.541 2.420 1.00 43.81 99 ALA A CA 1
ATOM 695 C C . ALA A 1 99 ? -16.409 1.445 1.454 1.00 43.81 99 ALA A C 1
ATOM 697 O O . ALA A 1 99 ? -15.749 2.452 1.187 1.00 43.81 99 ALA A O 1
ATOM 698 N N . ALA A 1 100 ? -16.094 0.226 1.009 1.00 48.22 100 ALA A N 1
ATOM 699 C CA . ALA A 1 100 ? -15.158 0.045 -0.083 1.00 48.22 100 ALA A CA 1
ATOM 700 C C . ALA A 1 100 ? -15.665 0.936 -1.218 1.00 48.22 100 ALA A C 1
ATOM 702 O O . ALA A 1 100 ? -16.842 0.858 -1.563 1.00 48.22 100 ALA A O 1
ATOM 703 N N . SER A 1 101 ? -14.825 1.842 -1.719 1.00 47.00 101 SER A N 1
ATOM 704 C CA . SER A 1 101 ? -15.144 2.584 -2.931 1.00 47.00 101 SER A CA 1
ATOM 705 C C . SER A 1 101 ? -15.487 1.543 -3.990 1.00 47.00 101 SER A C 1
ATOM 707 O O . SER A 1 101 ? -14.609 0.777 -4.385 1.00 47.00 101 SER A O 1
ATOM 709 N N . ASP A 1 102 ? -16.770 1.453 -4.338 1.00 41.34 102 ASP A N 1
ATOM 710 C CA . ASP A 1 102 ? -17.311 0.441 -5.236 1.00 41.34 102 ASP A CA 1
ATOM 711 C C . ASP A 1 102 ? -16.627 0.596 -6.590 1.00 41.34 102 ASP A C 1
ATOM 713 O O . ASP A 1 102 ? -16.984 1.454 -7.402 1.00 41.34 102 ASP A O 1
ATOM 717 N N . VAL A 1 103 ? -15.615 -0.233 -6.840 1.00 52.50 103 VAL A N 1
ATOM 718 C CA . VAL A 1 103 ? -15.126 -0.432 -8.194 1.00 52.50 103 VAL A CA 1
ATOM 719 C C . VAL A 1 103 ? -16.149 -1.327 -8.871 1.00 52.50 103 VAL A C 1
ATOM 721 O O . VAL A 1 103 ? -16.164 -2.549 -8.733 1.00 52.50 103 VAL A O 1
ATOM 724 N N . THR A 1 104 ? -17.088 -0.674 -9.536 1.00 42.84 104 THR A N 1
ATOM 725 C CA . THR A 1 104 ? -18.221 -1.296 -10.205 1.00 42.84 104 THR A CA 1
ATOM 726 C C . THR A 1 104 ? -17.712 -1.956 -11.488 1.00 42.84 104 THR A C 1
ATOM 728 O O . THR A 1 104 ? -17.574 -1.311 -12.517 1.00 42.84 104 THR A O 1
ATOM 731 N N . ALA A 1 105 ? -17.410 -3.253 -11.383 1.00 44.81 105 ALA A N 1
ATOM 732 C CA . ALA A 1 105 ? -16.975 -4.164 -12.446 1.00 44.81 105 ALA A CA 1
ATOM 733 C C . ALA A 1 105 ? -15.567 -3.905 -13.023 1.00 44.81 105 ALA A C 1
ATOM 735 O O . ALA A 1 105 ? -15.376 -3.174 -13.991 1.00 44.81 105 ALA A O 1
ATOM 736 N N . MET A 1 106 ? -14.576 -4.604 -12.466 1.00 54.31 106 MET A N 1
ATOM 737 C CA . MET A 1 106 ? -13.280 -4.829 -13.110 1.00 54.31 106 MET A CA 1
ATOM 738 C C . MET A 1 106 ? -13.412 -6.073 -14.002 1.00 54.31 106 MET A C 1
ATOM 740 O O . MET A 1 106 ? -13.756 -7.149 -13.517 1.00 54.31 106 MET A O 1
ATOM 744 N N . THR A 1 107 ? -13.200 -5.941 -15.310 1.00 50.84 107 THR A N 1
ATOM 745 C CA . THR A 1 107 ? -13.222 -7.073 -16.254 1.00 50.84 107 THR A CA 1
ATOM 746 C C . THR A 1 107 ? -11.849 -7.266 -16.874 1.00 50.84 107 THR A C 1
ATOM 748 O O . THR A 1 107 ? -11.407 -6.422 -17.648 1.00 50.84 107 THR A O 1
ATOM 751 N N . GLY A 1 108 ? -11.224 -8.412 -16.584 1.00 59.59 108 GLY A N 1
ATOM 752 C CA . GLY A 1 108 ? -9.919 -8.797 -17.120 1.00 59.59 108 GLY A CA 1
ATOM 753 C C . GLY A 1 108 ? -8.770 -8.164 -16.338 1.00 59.59 108 GLY A C 1
ATOM 754 O O . GLY A 1 108 ? -8.712 -6.951 -16.200 1.00 59.59 108 GLY A O 1
ATOM 755 N N . GLY A 1 109 ? -7.859 -8.997 -15.831 1.00 67.88 109 GLY A N 1
ATOM 756 C CA . GLY A 1 109 ? -6.601 -8.566 -15.219 1.00 67.88 109 GLY A CA 1
ATOM 757 C C . GLY A 1 109 ? -5.424 -8.748 -16.173 1.00 67.88 109 GLY A C 1
ATOM 758 O O . GLY A 1 109 ? -5.486 -9.537 -17.123 1.00 67.88 109 GLY A O 1
ATOM 759 N N . CYS A 1 110 ? -4.335 -8.036 -15.911 1.00 85.19 110 CYS A N 1
ATOM 760 C CA . CYS A 1 110 ? -3.076 -8.283 -16.594 1.00 85.19 110 CYS A CA 1
ATOM 761 C C . CYS A 1 110 ? -2.441 -9.602 -16.133 1.00 85.19 110 CYS A C 1
ATOM 763 O O . CYS A 1 110 ? -2.703 -10.072 -15.022 1.00 85.19 110 CYS A O 1
ATOM 765 N N . PRO A 1 111 ? -1.571 -10.216 -16.959 1.00 88.69 111 PRO A N 1
ATOM 766 C CA . PRO A 1 111 ? -0.655 -11.229 -16.460 1.00 88.69 111 PRO A CA 1
ATOM 767 C C . PRO A 1 111 ? 0.075 -10.681 -15.224 1.00 88.69 111 PRO A C 1
ATOM 769 O O . PRO A 1 111 ? 0.583 -9.556 -15.300 1.00 88.69 111 PRO A O 1
ATOM 772 N N . PRO A 1 112 ? 0.121 -11.427 -14.102 1.00 92.00 112 PRO A N 1
ATOM 773 C CA . PRO A 1 112 ? 0.779 -10.952 -12.898 1.00 92.00 112 PRO A CA 1
ATOM 774 C C . PRO A 1 112 ? 2.215 -10.523 -13.187 1.00 92.00 112 PRO A C 1
ATOM 776 O O . PRO A 1 112 ? 2.981 -11.265 -13.806 1.00 92.00 112 PRO A O 1
ATOM 779 N N . PHE A 1 113 ? 2.581 -9.335 -12.725 1.00 91.50 113 PHE A N 1
ATOM 780 C CA . PHE A 1 113 ? 3.926 -8.796 -12.845 1.00 91.50 113 PHE A CA 1
ATOM 781 C C . PHE A 1 113 ? 4.504 -8.478 -11.472 1.00 91.50 113 PHE A C 1
ATOM 783 O O . PHE A 1 113 ? 3.795 -8.310 -10.478 1.00 91.50 113 PHE A O 1
ATOM 790 N N . GLN A 1 114 ? 5.829 -8.476 -11.417 1.00 94.62 114 GLN A N 1
ATOM 791 C CA . GLN A 1 114 ? 6.576 -8.358 -10.178 1.00 94.62 114 GLN A CA 1
ATOM 792 C C . GLN A 1 114 ? 6.824 -6.893 -9.821 1.00 94.62 114 GLN A C 1
ATOM 794 O O . GLN A 1 114 ? 7.260 -6.101 -10.655 1.00 94.62 114 GLN A O 1
ATOM 799 N N . VAL A 1 115 ? 6.620 -6.573 -8.547 1.00 94.94 115 VAL A N 1
ATOM 800 C CA . VAL A 1 115 ? 7.102 -5.353 -7.895 1.00 94.94 115 VAL A CA 1
ATOM 801 C C . VAL A 1 115 ? 7.735 -5.723 -6.551 1.00 94.94 115 VAL A C 1
ATOM 803 O O . VAL A 1 115 ? 7.548 -6.828 -6.037 1.00 94.94 115 VAL A O 1
ATOM 806 N N . PHE A 1 116 ? 8.501 -4.813 -5.965 1.00 93.69 116 PHE A N 1
ATOM 807 C CA . PHE A 1 116 ? 9.198 -5.044 -4.701 1.00 93.69 116 PHE A CA 1
ATOM 808 C C . PHE A 1 116 ? 8.694 -4.087 -3.633 1.00 93.69 116 PHE A C 1
ATOM 810 O O . PHE A 1 116 ? 8.547 -2.894 -3.887 1.00 93.69 116 PHE A O 1
ATOM 817 N N . ALA A 1 117 ? 8.437 -4.596 -2.430 1.00 91.88 117 ALA A N 1
ATOM 818 C CA . ALA A 1 117 ? 8.152 -3.766 -1.269 1.00 91.88 117 ALA A CA 1
ATOM 819 C C . ALA A 1 117 ? 9.332 -2.831 -0.993 1.00 91.88 117 ALA A C 1
ATOM 821 O O . ALA A 1 117 ? 10.473 -3.291 -0.915 1.00 91.88 117 ALA A O 1
ATOM 822 N N . GLN A 1 118 ? 9.074 -1.537 -0.798 1.00 86.12 118 GLN A N 1
ATOM 823 C CA . GLN A 1 118 ? 10.158 -0.619 -0.471 1.00 86.12 118 GLN A CA 1
ATOM 824 C C . GLN A 1 118 ? 10.820 -0.991 0.859 1.00 86.12 118 GLN A C 1
ATOM 826 O O . GLN A 1 118 ? 10.151 -1.398 1.816 1.00 86.12 118 GLN A O 1
ATOM 831 N N . ASN A 1 119 ? 12.127 -0.769 0.937 1.00 78.25 119 ASN A N 1
ATOM 832 C CA . ASN A 1 119 ? 12.918 -1.044 2.127 1.00 78.25 119 ASN A CA 1
ATOM 833 C C . ASN A 1 119 ? 12.938 0.138 3.116 1.00 78.25 119 ASN A C 1
ATOM 835 O O . ASN A 1 119 ? 13.988 0.701 3.411 1.00 78.25 119 ASN A O 1
ATOM 839 N N . ARG A 1 120 ? 11.757 0.565 3.588 1.00 73.88 120 ARG A N 1
ATOM 840 C CA . ARG A 1 120 ? 11.622 1.587 4.647 1.00 73.88 120 ARG A CA 1
ATOM 841 C C . ARG A 1 120 ? 10.647 1.127 5.724 1.00 73.88 120 ARG A C 1
ATOM 843 O O . ARG A 1 120 ? 9.693 0.407 5.441 1.00 73.88 120 ARG A O 1
ATOM 850 N N . TRP A 1 121 ? 10.851 1.589 6.952 1.00 59.72 121 TRP A N 1
ATOM 851 C CA . TRP A 1 121 ? 10.004 1.276 8.107 1.00 59.72 121 TRP A CA 1
ATOM 852 C C . TRP A 1 121 ? 8.658 2.013 8.063 1.00 59.72 121 TRP A C 1
ATOM 854 O O . TRP A 1 121 ? 8.474 2.976 7.313 1.00 59.72 121 TRP A O 1
ATOM 864 N N . LEU A 1 122 ? 7.704 1.581 8.893 1.00 55.94 122 LEU A N 1
ATOM 865 C CA . LEU A 1 122 ? 6.467 2.328 9.145 1.00 55.94 122 LEU A CA 1
ATOM 866 C C . LEU A 1 122 ? 6.792 3.773 9.591 1.00 55.94 122 LEU A C 1
ATOM 868 O O . LEU A 1 122 ? 7.713 3.960 10.383 1.00 55.94 122 LEU A O 1
ATOM 872 N N . PRO A 1 123 ? 6.052 4.792 9.111 1.00 60.88 123 PRO A N 1
ATOM 873 C CA . PRO A 1 123 ? 4.823 4.702 8.313 1.00 60.88 123 PRO A CA 1
ATOM 874 C C . PRO A 1 123 ? 5.047 4.562 6.798 1.00 60.88 123 PRO A C 1
ATOM 876 O O . PRO A 1 123 ? 4.075 4.418 6.055 1.00 60.88 123 PRO A O 1
ATOM 879 N N . TYR A 1 124 ? 6.294 4.625 6.333 1.00 67.00 124 TYR A N 1
ATOM 880 C CA . TYR A 1 124 ? 6.617 4.730 4.912 1.00 67.00 124 TYR A CA 1
ATOM 881 C C . TYR A 1 124 ? 6.643 3.374 4.206 1.00 67.00 124 TYR A C 1
ATOM 883 O O . TYR A 1 124 ? 6.354 3.321 3.018 1.00 67.00 124 TYR A O 1
ATOM 891 N N . GLY A 1 125 ? 6.968 2.288 4.910 1.00 77.88 125 GLY A N 1
ATOM 892 C CA . GLY A 1 125 ? 7.047 0.935 4.356 1.00 77.88 125 GLY A CA 1
ATOM 893 C C . GLY A 1 125 ? 5.805 0.456 3.605 1.00 77.88 125 GLY A C 1
ATOM 894 O O . GLY A 1 125 ? 4.689 0.947 3.804 1.00 77.88 125 GLY A O 1
ATOM 895 N N . ALA A 1 126 ? 6.012 -0.543 2.746 1.00 89.25 126 ALA A N 1
ATOM 896 C CA . ALA A 1 126 ? 4.932 -1.201 2.029 1.00 89.25 126 ALA A CA 1
ATOM 897 C C . ALA A 1 126 ? 3.925 -1.802 3.020 1.00 89.25 126 ALA A C 1
ATOM 899 O O . ALA A 1 126 ? 4.285 -2.516 3.961 1.00 89.25 126 ALA A O 1
ATOM 900 N N . ARG A 1 127 ? 2.643 -1.522 2.805 1.00 90.69 127 ARG A N 1
ATOM 901 C CA . ARG A 1 127 ? 1.553 -2.089 3.597 1.00 90.69 127 ARG A CA 1
ATOM 902 C C . ARG A 1 127 ? 0.432 -2.538 2.691 1.00 90.69 127 ARG A C 1
ATOM 904 O O . ARG A 1 127 ? 0.172 -1.920 1.660 1.00 90.69 127 ARG A O 1
ATOM 911 N N . GLN A 1 128 ? -0.236 -3.586 3.131 1.00 93.62 128 GLN A N 1
ATOM 912 C CA . GLN A 1 128 ? -1.394 -4.133 2.465 1.00 93.62 128 GLN A CA 1
ATOM 913 C C . GLN A 1 128 ? -2.660 -3.437 2.963 1.00 93.62 128 GLN A C 1
ATOM 915 O O . GLN A 1 128 ? -2.889 -3.325 4.171 1.00 93.62 128 GLN A O 1
ATOM 920 N N . LEU A 1 129 ? -3.480 -2.970 2.032 1.00 93.81 129 LEU A N 1
ATOM 921 C CA . LEU A 1 129 ? -4.727 -2.256 2.274 1.00 93.81 129 LEU A CA 1
ATOM 922 C C . LEU A 1 129 ? -5.909 -3.092 1.785 1.00 93.81 129 LEU A C 1
ATOM 924 O O . LEU A 1 129 ? -5.809 -3.799 0.786 1.00 93.81 129 LEU A O 1
ATOM 928 N N . ALA A 1 130 ? -7.046 -2.981 2.466 1.00 94.06 130 ALA A N 1
ATOM 929 C CA . ALA A 1 130 ? -8.288 -3.626 2.039 1.00 94.06 130 ALA A CA 1
ATOM 930 C C . ALA A 1 130 ? -8.932 -2.968 0.804 1.00 94.06 130 ALA A C 1
ATOM 932 O O . ALA A 1 130 ? -9.816 -3.558 0.197 1.00 94.06 130 ALA A O 1
ATOM 933 N N . GLY A 1 131 ? -8.496 -1.763 0.431 1.00 93.19 131 GLY A N 1
ATOM 934 C CA . GLY A 1 131 ? -9.001 -1.014 -0.718 1.00 93.19 131 GLY A CA 1
ATOM 935 C C . GLY A 1 131 ? -7.960 -0.024 -1.254 1.00 93.19 131 GLY A C 1
ATOM 936 O O . GLY A 1 131 ? -6.968 0.247 -0.564 1.00 93.19 131 GLY A O 1
ATOM 937 N N . PRO A 1 132 ? -8.185 0.556 -2.447 1.00 92.94 132 PRO A N 1
ATOM 938 C CA . PRO A 1 132 ? -7.279 1.509 -3.094 1.00 92.94 132 PRO A CA 1
ATOM 939 C C . PRO A 1 132 ? -7.394 2.923 -2.487 1.00 92.94 132 PRO A C 1
ATOM 941 O O . PRO A 1 132 ? -7.636 3.916 -3.168 1.00 92.94 132 PRO A O 1
ATOM 944 N N . ASN A 1 133 ? -7.290 3.015 -1.162 1.00 89.00 133 ASN A N 1
ATOM 945 C CA . ASN A 1 133 ? -7.355 4.259 -0.396 1.00 89.00 133 ASN A CA 1
ATOM 946 C C . ASN A 1 133 ? -6.580 4.072 0.913 1.00 89.00 133 ASN A C 1
ATOM 948 O O . ASN A 1 133 ? -6.779 3.067 1.597 1.00 89.00 133 ASN A O 1
ATOM 952 N N . LEU A 1 134 ? -5.750 5.042 1.308 1.00 84.94 134 LEU A N 1
ATOM 953 C CA . LEU A 1 134 ? -5.052 5.019 2.597 1.00 84.94 134 LEU A CA 1
ATOM 954 C C . LEU A 1 134 ? -5.958 4.968 3.831 1.00 84.94 134 LEU A C 1
ATOM 956 O O . LEU A 1 134 ? -5.506 4.504 4.874 1.00 84.94 134 LEU A O 1
ATOM 960 N N . GLN A 1 135 ? -7.198 5.447 3.731 1.00 86.81 135 GLN A N 1
ATOM 961 C CA . GLN A 1 135 ? -8.192 5.343 4.806 1.00 86.81 135 GLN A CA 1
ATOM 962 C C . GLN A 1 135 ? -8.787 3.933 4.922 1.00 86.81 135 GLN A C 1
ATOM 964 O O . GLN A 1 135 ? -9.488 3.637 5.889 1.00 86.81 135 GLN A O 1
ATOM 969 N N . SER A 1 136 ? -8.526 3.057 3.946 1.00 86.69 136 SER A N 1
ATOM 970 C CA . SER A 1 136 ? -8.945 1.661 4.018 1.00 86.69 136 SER A CA 1
ATOM 971 C C . SER A 1 136 ? -8.244 0.958 5.171 1.00 86.69 136 SER A C 1
ATOM 973 O O . SER A 1 136 ? -7.106 1.269 5.528 1.00 86.69 136 SER A O 1
ATOM 975 N N . ARG A 1 137 ? -8.905 -0.067 5.712 1.00 90.12 137 ARG A N 1
ATOM 976 C CA . ARG A 1 137 ? -8.322 -0.937 6.732 1.00 90.12 137 ARG A CA 1
ATOM 977 C C . ARG A 1 137 ? -6.967 -1.479 6.262 1.00 90.12 137 ARG A C 1
ATOM 979 O O . ARG A 1 137 ? -6.878 -2.085 5.193 1.00 90.12 137 ARG A O 1
ATOM 986 N N . VAL A 1 138 ? -5.935 -1.309 7.086 1.00 90.38 138 VAL A N 1
ATOM 987 C CA . VAL A 1 138 ? -4.632 -1.952 6.885 1.00 90.38 138 VAL A CA 1
ATOM 988 C C . VAL A 1 138 ? -4.770 -3.432 7.238 1.00 90.38 138 VAL A C 1
ATOM 990 O O . VAL A 1 138 ? -5.188 -3.769 8.344 1.00 90.38 138 VAL A O 1
ATOM 993 N N . ILE A 1 139 ? -4.451 -4.310 6.290 1.00 91.38 139 ILE A N 1
ATOM 994 C CA . 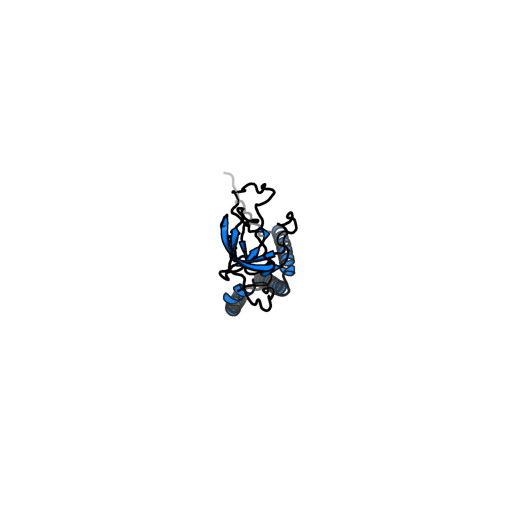ILE A 1 139 ? -4.473 -5.767 6.478 1.00 91.38 139 ILE A CA 1
ATOM 995 C C . ILE A 1 139 ? -3.206 -6.214 7.207 1.00 91.38 139 ILE A C 1
ATOM 997 O O . ILE A 1 139 ? -3.276 -7.012 8.138 1.00 91.38 139 ILE A O 1
ATOM 1001 N N . GLY A 1 140 ? -2.055 -5.658 6.829 1.00 88.44 140 GLY A N 1
ATOM 1002 C CA . GLY A 1 140 ? -0.787 -5.946 7.486 1.00 88.44 140 GLY A CA 1
ATOM 1003 C C . GLY A 1 140 ? 0.401 -5.233 6.840 1.00 88.44 140 GLY A C 1
ATOM 1004 O O . GLY A 1 140 ? 0.271 -4.662 5.750 1.00 88.44 140 GLY A O 1
ATOM 1005 N N . PRO A 1 141 ? 1.565 -5.232 7.509 1.00 89.62 141 PRO A N 1
ATOM 1006 C CA . PRO A 1 141 ? 2.810 -4.774 6.910 1.00 89.62 141 PRO A CA 1
ATOM 1007 C C . PRO A 1 141 ? 3.312 -5.784 5.871 1.00 89.62 141 PRO A C 1
ATOM 1009 O O . PRO A 1 141 ? 3.104 -6.991 6.007 1.00 89.62 141 PRO A O 1
ATOM 1012 N N . ILE A 1 142 ? 4.024 -5.296 4.858 1.00 90.44 142 ILE A N 1
ATOM 1013 C CA . ILE A 1 142 ? 4.757 -6.141 3.916 1.00 90.44 142 ILE A CA 1
ATOM 1014 C C . ILE A 1 142 ? 6.242 -6.032 4.261 1.00 90.44 142 ILE A C 1
ATOM 1016 O O . ILE A 1 142 ? 6.755 -4.936 4.477 1.00 90.44 142 ILE A O 1
ATOM 1020 N N . ALA A 1 143 ? 6.924 -7.178 4.350 1.00 89.38 143 ALA A N 1
ATOM 1021 C CA . ALA A 1 143 ? 8.340 -7.206 4.694 1.00 89.38 143 ALA A CA 1
ATOM 1022 C C . ALA A 1 143 ? 9.181 -6.410 3.670 1.00 89.38 143 ALA A C 1
ATOM 1024 O O . ALA A 1 143 ? 8.863 -6.436 2.477 1.00 89.38 143 ALA A O 1
ATOM 1025 N N . PRO A 1 144 ? 10.253 -5.732 4.109 1.00 86.12 144 PRO A N 1
ATOM 1026 C CA . PRO A 1 144 ? 11.129 -4.975 3.221 1.00 86.12 144 PRO A CA 1
ATOM 1027 C C . PRO A 1 144 ? 11.709 -5.819 2.081 1.00 86.12 144 PRO A C 1
ATOM 1029 O O . PRO A 1 144 ? 12.032 -6.988 2.290 1.00 86.12 144 PRO A O 1
ATOM 1032 N N . ASN A 1 145 ? 11.825 -5.246 0.876 1.00 88.50 145 ASN A N 1
ATOM 1033 C CA . ASN A 1 145 ? 12.307 -5.919 -0.343 1.00 88.50 145 ASN A CA 1
ATOM 1034 C C . ASN A 1 145 ? 11.563 -7.210 -0.724 1.00 88.50 145 ASN A C 1
ATOM 1036 O O . ASN A 1 145 ? 11.980 -7.929 -1.637 1.00 88.50 145 ASN A O 1
ATOM 1040 N N . LYS A 1 146 ? 10.442 -7.517 -0.064 1.00 92.31 146 LYS A N 1
ATOM 1041 C CA . LYS A 1 146 ? 9.633 -8.681 -0.400 1.00 92.31 146 LYS A CA 1
ATOM 1042 C C . LYS A 1 146 ? 9.105 -8.528 -1.820 1.00 92.31 146 LYS A C 1
ATOM 1044 O O . LYS A 1 146 ? 8.606 -7.472 -2.206 1.00 92.31 146 LYS A O 1
ATOM 1049 N N . THR A 1 147 ? 9.195 -9.613 -2.577 1.00 94.62 147 THR A N 1
ATOM 1050 C CA . THR A 1 147 ? 8.549 -9.722 -3.883 1.00 94.62 147 THR A CA 1
ATOM 1051 C C . THR A 1 147 ? 7.033 -9.716 -3.713 1.00 94.62 147 THR A C 1
ATOM 1053 O O . THR A 1 147 ? 6.487 -10.472 -2.906 1.00 94.62 147 THR A O 1
ATOM 1056 N N . ILE A 1 148 ? 6.367 -8.864 -4.484 1.00 95.25 148 ILE A N 1
ATOM 1057 C CA . ILE A 1 148 ? 4.917 -8.735 -4.561 1.00 95.25 148 ILE A CA 1
ATOM 1058 C C . ILE A 1 148 ? 4.520 -8.978 -6.018 1.00 95.25 148 ILE A C 1
ATOM 1060 O O . ILE A 1 148 ? 5.131 -8.422 -6.930 1.00 95.25 148 ILE A O 1
ATOM 1064 N N . TYR A 1 149 ? 3.489 -9.790 -6.233 1.00 95.31 149 TYR A N 1
ATOM 1065 C CA . TYR A 1 149 ? 2.874 -9.948 -7.546 1.00 95.31 149 TYR A CA 1
ATOM 1066 C C . TYR A 1 149 ? 1.590 -9.135 -7.606 1.00 95.31 149 TYR A C 1
ATOM 1068 O O . TYR A 1 149 ? 0.758 -9.215 -6.700 1.00 95.31 149 TYR A O 1
ATOM 1076 N N . VAL A 1 150 ? 1.448 -8.357 -8.671 1.00 94.50 150 VAL A N 1
ATOM 1077 C CA . VAL A 1 150 ? 0.299 -7.485 -8.921 1.00 94.50 150 VAL A CA 1
ATOM 1078 C C . VAL A 1 150 ? -0.253 -7.774 -10.310 1.00 94.50 150 VAL A C 1
ATOM 1080 O O . VAL A 1 150 ? 0.500 -8.137 -11.211 1.00 94.50 150 VAL A O 1
ATOM 1083 N N . ASP A 1 151 ? -1.558 -7.661 -10.492 1.00 93.81 151 ASP A N 1
ATOM 1084 C CA . ASP A 1 151 ? -2.257 -8.018 -11.737 1.00 93.81 151 ASP A CA 1
ATOM 1085 C C . ASP A 1 151 ? -3.032 -6.840 -12.344 1.00 93.81 151 ASP A C 1
ATOM 1087 O O . ASP A 1 151 ? -3.729 -6.994 -13.347 1.00 93.81 151 ASP A O 1
ATOM 1091 N N . GLY A 1 152 ? -2.882 -5.654 -11.760 1.00 93.56 152 GLY A N 1
ATOM 1092 C CA . GLY A 1 152 ? -3.687 -4.496 -12.097 1.00 93.56 152 GLY A CA 1
ATOM 1093 C C . GLY A 1 152 ? -3.350 -3.281 -11.260 1.00 93.56 152 GLY A C 1
ATOM 1094 O O . GLY A 1 152 ? -2.693 -3.379 -10.217 1.00 93.56 152 GLY A O 1
ATOM 1095 N N . TRP A 1 153 ? -3.818 -2.119 -11.702 1.00 94.25 153 TRP A N 1
ATOM 1096 C CA . TRP A 1 153 ? -3.738 -0.904 -10.902 1.00 94.25 153 TRP A CA 1
ATOM 1097 C C . TRP A 1 153 ? -4.886 0.059 -11.189 1.00 94.25 153 TRP A C 1
ATOM 1099 O O . TRP A 1 153 ? -5.467 0.069 -12.274 1.00 94.25 153 TRP A O 1
ATOM 1109 N N . VAL A 1 154 ? -5.219 0.882 -10.199 1.00 94.44 154 VAL A N 1
ATOM 1110 C CA . VAL A 1 154 ? -6.273 1.902 -10.283 1.00 94.44 154 VAL A CA 1
ATOM 1111 C C . VAL A 1 154 ? -5.792 3.218 -9.691 1.00 94.44 154 VAL A C 1
ATOM 1113 O O . VAL A 1 154 ? -4.825 3.250 -8.929 1.00 94.44 154 VAL A O 1
ATOM 1116 N N . HIS A 1 155 ? -6.505 4.295 -10.015 1.00 93.19 155 HIS A N 1
ATOM 1117 C CA . HIS A 1 155 ? -6.378 5.560 -9.303 1.00 93.19 155 HIS A CA 1
ATOM 1118 C C . HIS A 1 155 ? -7.253 5.552 -8.047 1.00 93.19 155 HIS A C 1
ATOM 1120 O O . HIS A 1 155 ? -8.380 5.053 -8.055 1.00 93.19 155 HIS A O 1
ATOM 1126 N N . GLY A 1 156 ? -6.734 6.136 -6.976 1.00 90.81 156 GLY A N 1
ATOM 1127 C CA . GLY A 1 156 ? -7.440 6.397 -5.728 1.00 90.81 156 GLY A CA 1
ATOM 1128 C C . GLY A 1 156 ? -7.038 7.760 -5.162 1.00 90.81 156 GLY A C 1
ATOM 1129 O O . GLY A 1 156 ? -6.446 8.577 -5.856 1.00 90.81 156 GLY A O 1
ATOM 1130 N N . PRO A 1 157 ? -7.333 8.060 -3.892 1.00 91.56 157 PRO A N 1
ATOM 1131 C CA . PRO A 1 157 ? -6.821 9.271 -3.257 1.00 91.56 157 PRO A CA 1
ATOM 1132 C C . PRO A 1 157 ? -5.287 9.250 -3.161 1.00 91.56 157 PRO A C 1
ATOM 1134 O O . PRO A 1 157 ? -4.708 8.224 -2.796 1.00 91.56 157 PRO A O 1
ATOM 1137 N N . VAL A 1 158 ? -4.625 10.383 -3.424 1.00 90.25 158 VAL A N 1
ATOM 1138 C CA . VAL A 1 158 ? -3.160 10.511 -3.309 1.00 90.25 158 VAL A CA 1
ATOM 1139 C C . VAL A 1 158 ? -2.700 10.125 -1.903 1.00 90.25 158 VAL A C 1
ATOM 1141 O O . VAL A 1 158 ? -3.097 10.742 -0.915 1.00 90.25 158 VAL A O 1
ATOM 1144 N N . ALA A 1 159 ? -1.837 9.111 -1.816 1.00 84.62 159 ALA A N 1
ATOM 1145 C CA . ALA A 1 159 ? -1.400 8.562 -0.538 1.00 84.62 159 ALA A CA 1
ATOM 1146 C C . ALA A 1 159 ? -0.473 9.522 0.232 1.00 84.62 159 ALA A C 1
ATOM 1148 O O . ALA A 1 159 ? -0.639 9.749 1.428 1.00 84.62 159 ALA A O 1
ATOM 1149 N N . TYR A 1 160 ? 0.505 10.107 -0.457 1.00 85.31 160 TYR A N 1
ATOM 1150 C CA . TYR A 1 160 ? 1.521 10.957 0.163 1.00 85.31 160 TYR A CA 1
ATOM 1151 C C . TYR A 1 160 ? 1.705 12.242 -0.651 1.00 85.31 160 TYR A C 1
ATOM 1153 O O . TYR A 1 160 ? 2.668 12.361 -1.406 1.00 85.31 160 TYR A O 1
ATOM 1161 N N . PRO A 1 161 ? 0.789 13.219 -0.526 1.00 87.12 161 PRO A N 1
ATOM 1162 C CA . PRO A 1 161 ? 0.771 14.403 -1.392 1.00 87.12 161 PRO A CA 1
ATOM 1163 C C . PRO A 1 161 ? 1.998 15.309 -1.227 1.00 87.12 161 PRO A C 1
ATOM 1165 O O . PRO A 1 161 ? 2.308 16.080 -2.128 1.00 87.12 161 PRO A O 1
ATOM 1168 N N . LEU A 1 162 ? 2.701 15.208 -0.094 1.00 86.19 162 LEU A N 1
ATOM 1169 C CA . LEU A 1 162 ? 3.908 15.985 0.201 1.00 86.19 162 LEU A CA 1
ATOM 1170 C C . LEU A 1 162 ? 5.198 15.348 -0.341 1.00 86.19 162 LEU A C 1
ATOM 1172 O O . LEU A 1 162 ? 6.258 15.961 -0.241 1.00 86.19 162 LEU A O 1
ATOM 1176 N N . ASN A 1 163 ? 5.135 14.130 -0.889 1.00 83.06 163 ASN A N 1
ATOM 1177 C CA . ASN A 1 163 ? 6.303 13.491 -1.486 1.00 83.06 163 ASN A CA 1
ATOM 1178 C C . ASN A 1 163 ? 6.661 14.138 -2.833 1.00 83.06 163 ASN A C 1
ATOM 1180 O O . ASN A 1 163 ? 5.812 14.694 -3.531 1.00 83.06 163 ASN A O 1
ATOM 1184 N N . THR A 1 164 ? 7.921 14.016 -3.239 1.00 84.44 164 THR A N 1
ATOM 1185 C CA . THR A 1 164 ? 8.353 14.391 -4.588 1.00 84.44 164 THR A CA 1
ATOM 1186 C C . THR A 1 164 ? 7.832 13.387 -5.626 1.00 84.44 164 THR A C 1
ATOM 1188 O O . THR A 1 164 ? 7.802 12.183 -5.349 1.00 84.44 164 THR A O 1
ATOM 1191 N N . PRO A 1 165 ? 7.425 13.835 -6.830 1.00 87.06 165 PRO A N 1
ATOM 1192 C CA . PRO A 1 165 ? 7.081 12.925 -7.921 1.00 87.06 165 PRO A CA 1
ATOM 1193 C C . PRO A 1 165 ? 8.214 11.931 -8.237 1.00 87.06 165 PRO A C 1
ATOM 1195 O O . PRO A 1 165 ? 9.379 12.328 -8.193 1.00 87.06 165 PRO A O 1
ATOM 1198 N N . PRO A 1 166 ? 7.901 10.660 -8.571 1.00 88.19 166 PRO A N 1
ATOM 1199 C CA . PRO A 1 166 ? 6.562 10.072 -8.743 1.00 88.19 166 PRO A CA 1
ATOM 1200 C C . PRO A 1 166 ? 5.934 9.524 -7.441 1.00 88.19 166 PRO A C 1
ATOM 1202 O O . PRO A 1 166 ? 4.898 8.863 -7.470 1.00 88.19 166 PRO A O 1
ATOM 1205 N N . TRP A 1 167 ? 6.541 9.764 -6.279 1.00 87.19 167 TRP A N 1
ATOM 1206 C CA . TRP A 1 167 ? 6.157 9.146 -5.002 1.00 87.19 167 TRP A CA 1
ATOM 1207 C C . TRP A 1 167 ? 4.943 9.786 -4.317 1.00 87.19 167 TRP A C 1
ATOM 1209 O O . TRP A 1 167 ? 4.511 9.312 -3.264 1.00 87.19 167 TRP A O 1
ATOM 1219 N N . ASN A 1 168 ? 4.384 10.835 -4.917 1.00 87.69 168 ASN A N 1
ATOM 1220 C CA . ASN A 1 168 ? 3.079 11.419 -4.602 1.00 87.69 168 ASN A CA 1
ATOM 1221 C C . ASN A 1 168 ? 1.969 10.935 -5.553 1.00 87.69 168 ASN A C 1
ATOM 1223 O O . ASN A 1 168 ? 0.983 11.636 -5.765 1.00 87.69 168 ASN A O 1
ATOM 1227 N N . SER A 1 169 ? 2.132 9.749 -6.142 1.00 90.19 169 SER A N 1
ATOM 1228 C CA . SER A 1 169 ? 1.144 9.155 -7.039 1.00 90.19 169 SER A CA 1
ATOM 1229 C C . SER A 1 169 ? -0.161 8.776 -6.322 1.00 90.19 169 SER A C 1
ATOM 1231 O O . SER A 1 169 ? -0.191 8.433 -5.134 1.00 90.19 169 SER A O 1
ATOM 1233 N N . ASP A 1 170 ? -1.244 8.822 -7.088 1.00 93.19 170 ASP A N 1
ATOM 1234 C CA . ASP A 1 170 ? -2.586 8.353 -6.763 1.00 93.19 170 ASP A CA 1
ATOM 1235 C C . ASP A 1 170 ? -2.821 6.882 -7.153 1.00 93.19 170 ASP A C 1
ATOM 1237 O O . ASP A 1 170 ? -3.936 6.379 -7.034 1.00 93.19 170 ASP A O 1
ATOM 1241 N N . VAL A 1 171 ? -1.780 6.178 -7.604 1.00 94.81 171 VAL A N 1
ATOM 1242 C CA . VAL A 1 171 ? -1.869 4.794 -8.069 1.00 94.81 171 VAL A CA 1
ATOM 1243 C C . VAL A 1 171 ? -1.840 3.794 -6.911 1.00 94.81 171 VAL A C 1
ATOM 1245 O O . VAL A 1 171 ? -1.009 3.862 -5.995 1.00 94.81 171 VAL A O 1
ATOM 1248 N N . TYR A 1 172 ? -2.721 2.801 -7.008 1.00 95.69 172 TYR A N 1
ATOM 1249 C CA . TYR A 1 172 ? -2.783 1.628 -6.143 1.00 95.69 172 TYR A CA 1
ATOM 1250 C C . TYR A 1 172 ? -2.729 0.369 -7.002 1.00 95.69 172 TYR A C 1
ATOM 1252 O O . TYR A 1 172 ? -3.526 0.211 -7.925 1.00 95.69 172 TYR A O 1
ATOM 1260 N N . PHE A 1 173 ? -1.808 -0.533 -6.678 1.00 95.50 173 PHE A N 1
ATOM 1261 C CA . PHE A 1 173 ? -1.715 -1.840 -7.312 1.00 95.50 173 PHE A CA 1
ATOM 1262 C C . PHE A 1 173 ? -2.600 -2.847 -6.585 1.00 95.50 173 PHE A C 1
ATOM 1264 O O . PHE A 1 173 ? -2.615 -2.886 -5.349 1.00 95.50 173 PHE A O 1
ATOM 1271 N N . HIS A 1 174 ? -3.304 -3.670 -7.353 1.00 95.69 174 HIS A N 1
ATOM 1272 C CA . HIS A 1 174 ? -4.028 -4.820 -6.832 1.00 95.69 174 HIS A CA 1
ATOM 1273 C C . HIS A 1 174 ? -3.075 -6.007 -6.676 1.00 95.69 174 HIS A C 1
ATOM 1275 O O . HIS A 1 174 ? -2.225 -6.243 -7.536 1.00 95.69 174 HIS A O 1
ATOM 1281 N N . LEU A 1 175 ? -3.175 -6.723 -5.559 1.00 95.19 175 LEU A N 1
ATOM 1282 C CA . LEU A 1 175 ? -2.366 -7.909 -5.303 1.00 95.19 175 LEU A CA 1
ATOM 1283 C C . LEU A 1 175 ? -2.938 -9.101 -6.074 1.00 95.19 175 LEU A C 1
ATOM 1285 O O . LEU A 1 175 ? -4.110 -9.433 -5.925 1.00 95.19 175 LEU A O 1
ATOM 1289 N N . ALA A 1 176 ? -2.093 -9.797 -6.835 1.00 94.19 176 ALA A N 1
ATOM 1290 C CA . ALA A 1 176 ? -2.510 -10.900 -7.707 1.00 94.19 176 ALA A CA 1
ATOM 1291 C C . ALA A 1 176 ? -3.062 -12.130 -6.955 1.00 94.19 176 ALA A C 1
ATOM 1293 O O . ALA A 1 176 ? -3.646 -13.023 -7.563 1.00 94.19 176 ALA A O 1
ATOM 1294 N N . ASP A 1 177 ? -2.860 -12.207 -5.637 1.00 91.69 177 ASP A N 1
ATOM 1295 C CA . ASP A 1 177 ? -3.446 -13.225 -4.759 1.00 91.69 177 ASP A CA 1
ATOM 1296 C C . ASP A 1 177 ? -4.840 -12.835 -4.228 1.00 91.69 177 ASP A C 1
ATOM 1298 O O . ASP A 1 177 ? -5.406 -13.549 -3.399 1.00 91.69 177 ASP A O 1
ATOM 1302 N N . ASN A 1 178 ? -5.393 -11.712 -4.703 1.00 91.00 178 ASN A N 1
ATOM 1303 C CA . ASN A 1 178 ? -6.680 -11.146 -4.301 1.00 91.00 178 ASN A CA 1
ATOM 1304 C C . ASN A 1 178 ? -6.781 -10.875 -2.790 1.00 91.00 178 ASN A C 1
ATOM 1306 O O . ASN A 1 178 ? -7.859 -10.889 -2.190 1.00 91.00 178 ASN A O 1
ATOM 1310 N N . THR A 1 179 ? -5.640 -10.652 -2.133 1.00 92.31 179 THR A N 1
ATOM 1311 C CA . THR A 1 179 ? -5.623 -10.370 -0.696 1.00 92.31 179 THR A CA 1
ATOM 1312 C C . THR A 1 179 ? -5.758 -8.878 -0.396 1.00 92.31 179 THR A C 1
ATOM 1314 O O . THR A 1 179 ? -5.997 -8.509 0.754 1.00 92.31 179 THR A O 1
ATOM 1317 N N . GLY A 1 180 ? -5.619 -7.994 -1.388 1.00 94.38 180 GLY A N 1
ATOM 1318 C CA . GLY A 1 180 ? -5.843 -6.561 -1.218 1.00 94.38 180 GLY A CA 1
ATOM 1319 C C . GLY A 1 180 ? -5.008 -5.697 -2.153 1.00 94.38 180 GLY A C 1
ATOM 1320 O O . GLY A 1 180 ? -4.842 -6.002 -3.328 1.00 94.38 180 GLY A O 1
ATOM 1321 N N . TRP A 1 181 ? -4.502 -4.592 -1.611 1.00 95.62 181 TRP A N 1
ATOM 1322 C CA . TRP A 1 181 ? -3.914 -3.500 -2.380 1.00 95.62 181 TRP A CA 1
ATOM 1323 C C . TRP A 1 181 ? -2.613 -3.005 -1.769 1.00 95.62 181 TRP A C 1
ATOM 1325 O O . TRP A 1 181 ? -2.430 -3.053 -0.551 1.00 95.62 181 TRP A O 1
ATOM 1335 N N . VAL A 1 182 ? -1.740 -2.446 -2.598 1.00 94.50 182 VAL A N 1
ATOM 1336 C CA . VAL A 1 182 ? -0.528 -1.752 -2.155 1.00 94.50 182 VAL A CA 1
ATOM 1337 C C . VAL A 1 182 ? -0.397 -0.417 -2.883 1.00 94.50 182 VAL A C 1
ATOM 1339 O O . VAL A 1 182 ? -0.741 -0.289 -4.056 1.00 94.50 182 VAL A O 1
ATOM 1342 N N . THR A 1 183 ? 0.066 0.616 -2.184 1.00 93.88 183 THR A N 1
ATOM 1343 C CA . THR A 1 183 ? 0.239 1.949 -2.777 1.00 93.88 183 THR A CA 1
ATOM 1344 C C . THR A 1 183 ? 1.459 1.975 -3.690 1.00 93.88 183 THR A C 1
ATOM 1346 O O . THR A 1 183 ? 2.482 1.362 -3.376 1.00 93.88 183 THR A O 1
ATOM 1349 N N . PHE A 1 184 ? 1.401 2.749 -4.777 1.00 93.19 184 PHE A N 1
ATOM 1350 C CA . PHE A 1 184 ? 2.543 2.949 -5.675 1.00 93.19 184 PHE A CA 1
ATOM 1351 C C . PHE A 1 184 ? 3.789 3.427 -4.927 1.00 93.19 184 PHE A C 1
ATOM 1353 O O . PHE A 1 184 ? 4.881 2.889 -5.085 1.00 93.19 184 PHE A O 1
ATOM 1360 N N . ALA A 1 185 ? 3.606 4.395 -4.030 1.00 89.56 185 ALA A N 1
ATOM 1361 C CA . ALA A 1 185 ? 4.685 4.930 -3.215 1.00 89.56 185 ALA A CA 1
ATOM 1362 C C . ALA A 1 185 ? 5.341 3.883 -2.301 1.00 89.56 185 ALA A C 1
ATOM 1364 O O . ALA A 1 185 ? 6.474 4.087 -1.886 1.00 89.56 185 ALA A O 1
ATOM 1365 N N . GLY A 1 186 ? 4.661 2.775 -1.992 1.00 89.69 186 GLY A N 1
ATOM 1366 C CA . GLY A 1 186 ? 5.189 1.694 -1.164 1.00 89.69 186 GLY A CA 1
ATOM 1367 C C . GLY A 1 186 ? 5.975 0.629 -1.932 1.00 89.69 186 GLY A C 1
ATOM 1368 O O . GLY A 1 186 ? 6.517 -0.267 -1.289 1.00 89.69 186 GLY A O 1
ATOM 1369 N N . VAL A 1 187 ? 6.050 0.689 -3.268 1.00 92.25 187 VAL A N 1
ATOM 1370 C CA . VAL A 1 187 ? 6.679 -0.357 -4.096 1.00 92.25 187 VAL A CA 1
ATOM 1371 C C . VAL A 1 187 ? 7.705 0.184 -5.088 1.00 92.25 187 VAL A C 1
ATOM 1373 O O . VAL A 1 187 ? 7.718 1.374 -5.399 1.00 92.25 187 VAL A O 1
ATOM 1376 N N . ARG A 1 188 ? 8.583 -0.693 -5.580 1.00 92.12 188 ARG A N 1
ATOM 1377 C CA . ARG A 1 188 ? 9.704 -0.397 -6.484 1.00 92.12 188 ARG A CA 1
ATOM 1378 C C . ARG A 1 188 ? 9.803 -1.421 -7.611 1.00 92.12 188 ARG A C 1
ATOM 1380 O O . ARG A 1 188 ? 9.330 -2.547 -7.467 1.00 92.12 188 ARG A O 1
ATOM 1387 N N . ALA A 1 189 ? 10.424 -1.037 -8.726 1.00 92.00 189 ALA A N 1
ATOM 1388 C CA . ALA A 1 189 ? 10.695 -1.948 -9.845 1.00 92.00 189 ALA A CA 1
ATOM 1389 C C . ALA A 1 189 ? 11.821 -2.947 -9.545 1.00 92.00 189 ALA A C 1
ATOM 1391 O O . ALA A 1 189 ? 11.846 -4.031 -10.117 1.00 92.00 189 ALA A O 1
ATOM 1392 N N . VAL A 1 190 ? 12.737 -2.593 -8.643 1.00 91.12 190 VAL A N 1
ATOM 1393 C CA . VAL A 1 190 ? 13.852 -3.441 -8.202 1.00 91.12 190 VAL A CA 1
ATOM 1394 C C . VAL A 1 190 ? 13.997 -3.355 -6.680 1.00 91.12 190 VAL A C 1
ATOM 1396 O O . VAL A 1 190 ? 13.563 -2.353 -6.101 1.00 91.12 190 VAL A O 1
ATOM 1399 N N . PRO A 1 191 ? 14.595 -4.365 -6.019 1.00 88.44 191 PRO A N 1
ATOM 1400 C CA . PRO A 1 191 ? 14.971 -4.260 -4.613 1.00 88.44 191 PRO A CA 1
ATOM 1401 C C . PRO A 1 191 ? 15.865 -3.043 -4.375 1.00 88.44 191 PRO A C 1
ATOM 1403 O O . PRO A 1 191 ? 16.688 -2.695 -5.223 1.00 88.44 191 PRO A O 1
ATOM 1406 N N . THR A 1 192 ? 15.719 -2.413 -3.216 1.00 81.12 192 THR A N 1
ATOM 1407 C CA . THR A 1 192 ? 16.530 -1.258 -2.823 1.00 81.12 192 THR A CA 1
ATOM 1408 C C . THR A 1 192 ? 17.368 -1.588 -1.603 1.00 81.12 192 THR A C 1
ATOM 1410 O O . THR A 1 192 ? 16.943 -2.361 -0.738 1.00 81.12 192 THR A O 1
ATOM 1413 N N . ASP A 1 193 ? 18.527 -0.950 -1.486 1.00 79.75 193 ASP A N 1
ATOM 1414 C CA . ASP A 1 193 ? 19.321 -1.028 -0.264 1.00 79.75 193 ASP A CA 1
ATOM 1415 C C . ASP A 1 193 ? 18.521 -0.536 0.948 1.00 79.75 193 ASP A C 1
ATOM 1417 O O . ASP A 1 193 ? 17.528 0.191 0.829 1.00 79.75 193 ASP A O 1
ATOM 1421 N N . GLU A 1 194 ? 18.923 -1.001 2.127 1.00 72.62 194 GLU A N 1
ATOM 1422 C CA . GLU A 1 194 ? 18.323 -0.563 3.381 1.00 72.62 194 GLU A CA 1
ATOM 1423 C C . GLU A 1 194 ? 18.614 0.920 3.599 1.00 72.62 194 GLU A C 1
ATOM 1425 O O . GLU A 1 194 ? 19.767 1.340 3.651 1.00 72.62 194 GLU A O 1
ATOM 1430 N N . ASP A 1 195 ? 17.550 1.717 3.717 1.00 68.75 195 ASP A N 1
ATOM 1431 C CA . ASP A 1 195 ? 17.624 3.160 3.945 1.00 68.75 195 ASP A CA 1
ATOM 1432 C C . ASP A 1 195 ? 17.042 3.486 5.330 1.00 68.75 195 ASP A C 1
ATOM 1434 O O . ASP A 1 195 ? 15.922 4.003 5.439 1.00 68.75 195 ASP A O 1
ATOM 1438 N N . PRO A 1 196 ? 17.764 3.155 6.420 1.00 62.69 196 PRO A N 1
ATOM 1439 C CA . PRO A 1 196 ? 17.269 3.365 7.774 1.00 62.69 196 PRO A CA 1
ATOM 1440 C C . PRO A 1 196 ? 17.189 4.848 8.148 1.00 62.69 196 PRO A C 1
ATOM 1442 O O . PRO A 1 196 ? 16.478 5.201 9.086 1.00 62.69 196 PRO A O 1
ATOM 1445 N N . THR A 1 197 ? 17.894 5.717 7.421 1.00 66.69 197 THR A N 1
ATOM 1446 C CA . THR A 1 197 ? 17.913 7.164 7.654 1.00 66.69 197 THR A CA 1
ATOM 1447 C C . THR A 1 197 ? 16.819 7.898 6.875 1.00 66.69 197 THR A C 1
ATOM 1449 O O . THR A 1 197 ? 16.521 9.052 7.175 1.00 66.69 197 THR A O 1
ATOM 1452 N N . GLY A 1 198 ? 16.184 7.235 5.899 1.00 64.50 198 GLY A N 1
ATOM 1453 C CA . GLY A 1 198 ? 15.163 7.835 5.041 1.00 64.50 198 GLY A CA 1
ATOM 1454 C C . GLY A 1 198 ? 15.719 8.931 4.128 1.00 64.50 198 GLY A C 1
ATOM 1455 O O . GLY A 1 198 ? 14.948 9.751 3.626 1.00 64.50 198 GLY A O 1
ATOM 1456 N N . HIS A 1 199 ? 17.041 8.975 3.948 1.00 59.88 199 HIS A N 1
ATOM 1457 C CA . HIS A 1 199 ? 17.743 10.029 3.218 1.00 59.88 199 HIS A CA 1
ATOM 1458 C C . HIS A 1 199 ? 18.046 9.656 1.771 1.00 59.88 199 HIS A C 1
ATOM 1460 O O . HIS A 1 199 ? 18.569 10.504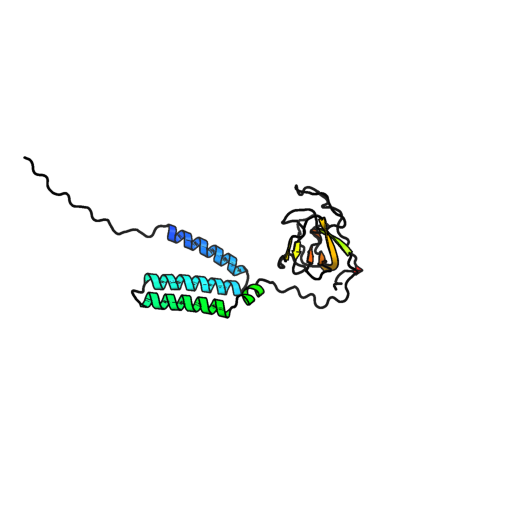 1.051 1.00 59.88 199 HIS A O 1
ATOM 1466 N N . SER A 1 200 ? 17.711 8.439 1.319 1.00 65.38 200 SER A N 1
ATOM 1467 C CA . SER A 1 200 ? 17.805 8.122 -0.106 1.00 65.38 200 SER A CA 1
ATOM 1468 C C . SER A 1 200 ? 16.842 9.034 -0.881 1.00 65.38 200 SER A C 1
ATOM 1470 O O . SER A 1 200 ? 15.621 8.929 -0.689 1.00 65.38 200 SER A O 1
ATOM 1472 N N . PRO A 1 201 ? 17.359 9.957 -1.714 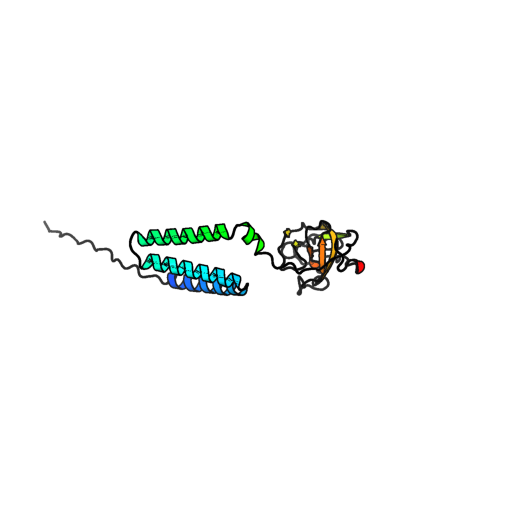1.00 61.00 201 PRO A N 1
ATOM 1473 C CA . PRO A 1 201 ? 16.541 10.983 -2.360 1.00 61.00 201 PRO A CA 1
ATOM 1474 C C . PRO A 1 201 ? 15.566 10.372 -3.368 1.00 61.00 201 PRO A C 1
ATOM 1476 O O . PRO A 1 201 ? 14.457 10.870 -3.552 1.00 61.00 201 PRO A O 1
ATOM 1479 N N . ASP A 1 202 ? 15.961 9.250 -3.962 1.00 62.31 202 ASP A N 1
ATOM 1480 C CA . ASP A 1 202 ? 15.264 8.683 -5.108 1.00 62.31 202 ASP A CA 1
ATOM 1481 C C . ASP A 1 202 ? 14.291 7.591 -4.684 1.00 62.31 202 ASP A C 1
ATOM 1483 O O . ASP A 1 202 ? 13.409 7.220 -5.447 1.00 62.31 202 ASP A O 1
ATOM 1487 N N . GLY A 1 203 ? 14.453 7.032 -3.480 1.00 66.88 203 GLY A N 1
ATOM 1488 C CA . GLY A 1 203 ? 13.669 5.900 -3.000 1.00 66.88 203 GLY A CA 1
ATOM 1489 C C . GLY A 1 203 ? 13.851 4.612 -3.814 1.00 66.88 203 GLY A C 1
ATOM 1490 O O . GLY A 1 203 ? 13.341 3.593 -3.367 1.00 66.88 203 GLY A O 1
ATOM 1491 N N . GLY A 1 204 ? 14.548 4.627 -4.956 1.00 80.62 204 GLY A N 1
ATOM 1492 C CA . GLY A 1 204 ? 14.737 3.511 -5.890 1.00 80.62 204 GLY A CA 1
ATOM 1493 C C . GLY A 1 204 ? 14.049 3.732 -7.243 1.00 80.62 204 GLY A C 1
ATOM 1494 O O . GLY A 1 204 ? 13.461 4.777 -7.494 1.00 80.62 204 GLY A O 1
ATOM 1495 N N . LEU A 1 205 ? 14.093 2.737 -8.135 1.00 89.31 205 LEU A N 1
ATOM 1496 C CA . LEU A 1 205 ? 13.367 2.818 -9.408 1.00 89.31 205 LEU A CA 1
ATOM 1497 C C . LEU A 1 205 ? 11.851 2.641 -9.182 1.00 89.31 205 LEU A C 1
ATOM 1499 O O . LEU A 1 205 ? 11.452 1.685 -8.501 1.00 89.31 205 LEU A O 1
ATOM 1503 N N . PRO A 1 206 ? 10.992 3.513 -9.745 1.00 90.31 206 PRO A N 1
ATOM 1504 C CA . PRO A 1 206 ? 9.541 3.394 -9.612 1.00 90.31 206 PRO A CA 1
ATOM 1505 C C . PRO A 1 206 ? 9.020 2.113 -10.255 1.00 90.31 206 PRO A C 1
ATOM 1507 O O . PRO A 1 206 ? 9.523 1.685 -11.291 1.00 90.31 206 PRO A O 1
ATOM 1510 N N . ALA A 1 207 ? 7.998 1.510 -9.643 1.00 92.62 207 ALA A N 1
ATOM 1511 C CA . ALA A 1 207 ? 7.288 0.387 -10.245 1.00 92.62 207 ALA A CA 1
ATOM 1512 C C . ALA A 1 207 ? 6.646 0.807 -11.579 1.00 92.62 207 ALA A C 1
ATOM 1514 O O . ALA A 1 207 ? 6.192 1.940 -11.736 1.00 92.62 207 ALA A O 1
ATOM 1515 N N . VAL A 1 208 ? 6.602 -0.111 -12.544 1.00 90.56 208 VAL A N 1
ATOM 1516 C CA . VAL A 1 208 ? 6.046 0.171 -13.872 1.00 90.56 208 VAL A CA 1
ATOM 1517 C C . VAL A 1 208 ? 4.518 0.160 -13.812 1.00 90.56 208 VAL A C 1
ATOM 1519 O O . VAL A 1 208 ? 3.916 -0.798 -13.333 1.00 90.56 208 VAL A O 1
ATOM 1522 N N . THR A 1 209 ? 3.887 1.201 -14.351 1.00 90.81 209 THR A N 1
ATOM 1523 C CA . THR A 1 209 ? 2.439 1.269 -14.583 1.00 90.81 209 THR A CA 1
ATOM 1524 C C . THR A 1 209 ? 2.154 1.097 -16.071 1.00 90.81 209 THR A C 1
ATOM 1526 O O . THR A 1 209 ? 2.188 2.039 -16.860 1.00 90.81 209 THR A O 1
ATOM 1529 N N . LEU A 1 210 ? 1.891 -0.142 -16.490 1.00 88.19 210 LEU A N 1
ATOM 1530 C CA . LEU A 1 210 ? 1.491 -0.415 -17.869 1.00 88.19 210 LEU A CA 1
ATOM 1531 C C . LEU A 1 210 ? 0.081 0.140 -18.100 1.00 88.19 210 LEU A C 1
ATOM 1533 O O . LEU A 1 210 ? -0.851 -0.256 -17.401 1.00 88.19 210 LEU A O 1
ATOM 1537 N N . ALA A 1 211 ? -0.083 1.026 -19.087 1.00 86.81 211 ALA A N 1
ATOM 1538 C CA . ALA A 1 211 ? -1.374 1.642 -19.414 1.00 86.81 211 ALA A CA 1
ATOM 1539 C C . ALA A 1 211 ? -2.462 0.602 -19.740 1.00 86.81 211 ALA A C 1
ATOM 1541 O O . ALA A 1 211 ? -3.630 0.798 -19.427 1.00 86.81 211 ALA A O 1
ATOM 1542 N N . THR A 1 212 ? -2.073 -0.549 -20.296 1.00 87.44 212 THR A N 1
ATOM 1543 C CA . THR A 1 212 ? -2.976 -1.676 -20.579 1.00 87.44 212 THR A CA 1
ATOM 1544 C C . THR A 1 212 ? -3.522 -2.363 -19.324 1.00 87.44 212 THR A C 1
ATOM 1546 O O . THR A 1 212 ? -4.479 -3.119 -19.432 1.00 87.44 212 THR A O 1
ATOM 1549 N N . CYS A 1 213 ? -2.918 -2.132 -18.154 1.00 89.75 213 CYS A N 1
ATOM 1550 C CA . CYS A 1 213 ? -3.312 -2.727 -16.870 1.00 89.75 213 CYS A CA 1
ATOM 1551 C C . CYS A 1 213 ? -4.097 -1.763 -15.972 1.00 89.75 213 CYS A C 1
ATOM 1553 O O . CYS A 1 213 ? -4.404 -2.090 -14.825 1.00 89.75 213 CYS A O 1
ATOM 1555 N N . GLN A 1 214 ? -4.398 -0.565 -16.474 1.00 90.75 214 GLN A N 1
ATOM 1556 C CA . GLN A 1 214 ? -5.179 0.426 -15.753 1.00 90.75 214 GLN A CA 1
ATOM 1557 C C . GLN A 1 214 ? -6.649 0.001 -15.685 1.00 90.75 214 GLN A C 1
ATOM 1559 O O . GLN A 1 214 ? -7.267 -0.260 -16.714 1.00 90.75 214 GLN A O 1
ATOM 1564 N N . GLY A 1 215 ? -7.221 -0.054 -14.480 1.00 84.38 215 GLY A N 1
ATOM 1565 C CA . GLY A 1 215 ? -8.613 -0.475 -14.265 1.00 84.38 215 GLY A CA 1
ATOM 1566 C C . GLY A 1 215 ? -8.870 -1.972 -14.485 1.00 84.38 215 GLY A C 1
ATOM 1567 O O . GLY A 1 215 ? -10.003 -2.421 -14.327 1.00 84.38 215 GLY A O 1
ATOM 1568 N N . ALA A 1 216 ? -7.833 -2.735 -14.832 1.00 78.19 216 ALA A N 1
ATOM 1569 C CA . ALA A 1 216 ? -7.883 -4.154 -15.154 1.00 78.19 216 ALA A CA 1
ATOM 1570 C C . ALA A 1 216 ? -7.442 -4.969 -13.935 1.00 78.19 216 ALA A C 1
ATOM 1572 O O . ALA A 1 216 ? -6.282 -4.876 -13.550 1.00 78.19 216 ALA A O 1
ATOM 1573 N N . ILE A 1 217 ? -8.342 -5.731 -13.313 1.00 73.56 217 ILE A N 1
ATOM 1574 C CA . ILE A 1 217 ? -8.079 -6.545 -12.112 1.00 73.56 217 ILE A CA 1
ATOM 1575 C C . ILE A 1 217 ? -8.800 -7.885 -12.263 1.00 73.56 217 ILE A C 1
ATOM 1577 O O . ILE A 1 217 ? -9.866 -7.943 -12.888 1.00 73.56 217 ILE A O 1
ATOM 1581 N N . ARG A 1 218 ? -8.186 -8.960 -11.758 1.00 67.88 218 ARG A N 1
ATOM 1582 C CA . ARG A 1 218 ? -8.683 -10.331 -11.894 1.00 67.88 218 ARG A CA 1
ATOM 1583 C C . ARG A 1 218 ? -9.472 -10.814 -10.683 1.00 67.88 218 ARG A C 1
ATOM 1585 O O . ARG A 1 218 ? -9.116 -10.447 -9.546 1.00 67.88 218 ARG A O 1
#

Secondary structure (DSSP, 8-state):
----PPPPPPPP-------THHHHHHHHHHHHHHHHHTT-HHHHHHHHHHHHHHHHHHHHHHH--THHHHHHHHHHHHHHHHHHHHH-HHHHHHTTSPPP--------PPPPEEEEE-S--TTTS-EEESSSSTTSPEEEE--TT-EEEEEEEEE-S-S-TTSPTTTT--EEEEETTSS-EEEGGGEESS-----TTS--SS-SSBPP--GGGBT---

Foldseek 3Di:
DDDDDDDDDDDDDPDPDDDPVVVVVVVVLVVVLVVQPVPDPVSVVVSVVVVVLVVVLVCLVPPDDPPVSVVVVVVSVVVVVVVDVVCPPVVVVVVLFDPAPDLPDADAWADWDKKFFQQEDPPQTKWFFAHLDPSGDTPGGDHARDIFIFGAKEFDPQPCCPADPPLSGRIWTQGLVNPGIIHQNRIACGHDPRDHVPPPNVSYHGDDDDPVRYSHHD

Radius of gyration: 30.0 Å; chains: 1; bounding box: 53×34×117 Å